Protein AF-0000000087670190 (afdb_homodimer)

Secondary structure (DSSP, 8-state):
-----------HHHHHHHTTPPPPPPP--SSSS-SEEEETTEEEE--B-SEETTEES--S-BTTTB-HHHHHHHHHHHHHHHHHHHHHHHS-GGGEEEEEEEEEEEEB-TT---HHHHHHHHHHHHHHHH-GGGPPEEEEEEESB-GGG-SEEEEEEEEE--/-----------HHHHHHHHTPPPPPPP--SSSS-SEEEETTEEEE--B-SEETTEES--S-BTTTB-HHHHHHHHHHHHHHHHHHHHHHHS-GGGEEEEEEEEEEEEB-TT---HHHHHHHHHHHHHHHH-GGGPPEEEEEEES--GGG-SEEEEEEEEE--

Organism: NCBI:txid484088

Radius of gyration: 20.23 Å; Cα contacts (8 Å, |Δi|>4): 753; chains: 2; bounding box: 59×63×44 Å

InterPro domains:
  IPR013813 Endoribonuclease L-PSP/chorismate mutase-like [PF14588] (17-149)
  IPR013813 Endoribonuclease L-PSP/chorismate mutase-like [PTHR43760] (9-161)
  IPR013813 Endoribonuclease L-PSP/chorismate mutase-like [cd02199] (18-159)
  IPR035959 RutC-like superfamily [G3DSA:3.30.1330.40] (9-160)
  IPR035959 RutC-like superfamily [SSF55298] (11-160)

Foldseek 3Di:
DPPPVPPPWFQLVVLCVVVVHDFAAADDDPDPDGQWDDDAQKIWGDKFWLDHPNHHPAFAADQPPHDLVRLLQRLLSSLSNVCNNVCVVPVGPVQFPAWAEKEKEFAHDDPDDPQVSSNCSNQVSCCSRGNPVRGYDYDTDHDNADPPRGGIIMTIMTGGHD/DPPPPPPPWFQLVVLCVVVVHDFAAADDDPDPDGQWDDDAQKIWGDKFWLDGPNHHPDFAADQPPHDLVRLLQRLLSSLSNVCNNVCVVPVGPVQFPAWAEKEKEFAHDDPDDPQVSSNCSNQVSCCSRGNPVRGYHYDYDHDNADPPRGGIIMTTMTGGHD

Nearest PDB structures (foldseek):
  2otm-assembly1_C  TM=9.566E-01  e=1.855E-15  Shewanella oneidensis MR-1
  9bki-assembly3_H-4  TM=8.906E-01  e=1.855E-15  Acinetobacter baylyi
  9bkb-assembly1_C  TM=8.969E-01  e=5.282E-15  Acinetobacter baylyi
  9bk9-assembly2_D-2  TM=9.738E-01  e=8.960E-14  Pseudomonas aeruginosa
  9bk9-assembly1_B  TM=9.743E-01  e=1.296E-13  Pseudomonas aeruginosa

Sequence (324 aa):
MVSGGQSPRANADEQLRRLGIELPPPPTPFGTYVEAVQSGRLLFLSGMVPVVGHEPQFIGRVGGELTVEAGYAAARTACLSGLAAIRSHLGSLNRVSRILKLGVFIATQGDFREHPKVADGASELLLAIFGPERLPTRIVLGMASIPLGMPIELELLLEIDTMVSGGQSPRANADEQLRRLGIELPPPPTPFGTYVEAVQSGRLLFLSGMVPVVGHEPQFIGRVGGELTVEAGYAAARTACLSGLAAIRSHLGSLNRVSRILKLGVFIATQGDFREHPKVADGASELLLAIFGPERLPTRIVLGMASIPLGMPIELELLLEIDT

pLDDT: mean 94.08, std 12.53, range [23.48, 98.94]

Solvent-accessible surface area (backbone atoms only — not comparable to full-atom values): 16725 Å² total; per-residue (Å²): 131,81,75,76,72,72,70,78,76,56,57,25,58,58,36,32,57,76,70,68,58,78,68,51,64,58,71,74,71,88,55,62,48,36,62,64,35,74,59,90,44,36,39,33,40,21,50,22,41,29,40,54,82,86,36,74,75,51,75,39,25,29,69,57,82,27,46,59,68,53,36,14,51,34,28,28,39,10,41,39,29,44,52,19,42,47,25,68,74,63,73,38,54,63,41,54,68,34,39,58,35,36,37,39,38,30,15,44,30,92,84,62,80,63,59,66,63,20,45,40,26,29,55,50,50,48,33,70,34,46,31,79,90,33,56,50,51,78,48,78,45,81,27,51,24,25,55,71,31,23,32,38,39,31,39,48,35,31,33,37,64,129,127,85,75,79,74,72,71,78,76,58,54,24,59,58,35,30,57,76,69,68,57,77,68,51,63,56,72,74,70,97,65,98,68,69,63,66,52,71,58,89,47,35,40,42,42,47,76,22,40,32,38,54,84,86,37,73,73,53,73,38,26,28,69,58,80,27,47,61,68,53,36,13,52,35,28,27,39,10,40,38,27,44,52,19,42,47,24,67,75,63,73,38,54,63,41,54,68,33,38,43,36,36,36,38,37,29,13,42,33,75,83,41,34,66,49,50,65,19,45,31,28,29,35,46,48,47,31,68,32,44,31,79,91,34,44,23,10,42,37,65,42,24,26,78,68,39,81,97,43,22,31,39,40,30,41,49,35,32,33,39,63,130

Structure (mmCIF, N/CA/C/O backbone):
data_AF-0000000087670190-model_v1
#
loop_
_entity.id
_entity.type
_entity.pdbx_description
1 polymer 'Endoribonuclease L-PSP/chorismate mutase-like domain-containing protein'
#
loop_
_atom_site.group_PDB
_atom_site.id
_atom_site.type_symbol
_atom_site.label_atom_id
_atom_site.label_alt_id
_atom_site.label_comp_id
_atom_site.label_asym_id
_atom_site.label_entity_id
_atom_site.label_seq_id
_atom_site.pdbx_PDB_ins_code
_atom_site.Cartn_x
_atom_site.Cartn_y
_atom_site.Cartn_z
_atom_site.occupancy
_atom_site.B_iso_or_equiv
_atom_site.auth_seq_id
_atom_site.auth_comp_id
_atom_site.auth_asym_id
_atom_site.auth_atom_id
_atom_site.pdbx_PDB_model_num
ATOM 1 N N . MET A 1 1 ? 24.641 35.719 -14.641 1 28.83 1 MET A N 1
ATOM 2 C CA . MET A 1 1 ? 24.812 34.438 -13.953 1 28.83 1 MET A CA 1
ATOM 3 C C . MET A 1 1 ? 24 34.406 -12.664 1 28.83 1 MET A C 1
ATOM 5 O O . MET A 1 1 ? 24.344 35.062 -11.688 1 28.83 1 MET A O 1
ATOM 9 N N . VAL A 1 2 ? 22.703 34.406 -12.773 1 39.06 2 VAL A N 1
ATOM 10 C CA . VAL A 1 2 ? 21.828 34.406 -11.594 1 39.06 2 VAL A CA 1
ATOM 11 C C . VAL A 1 2 ? 22.203 33.25 -10.688 1 39.06 2 VAL A C 1
ATOM 13 O O . VAL A 1 2 ? 22.25 32.094 -11.133 1 39.06 2 VAL A O 1
ATOM 16 N N . SER A 1 3 ? 23.094 33.406 -9.789 1 38.16 3 SER A N 1
ATOM 17 C CA . SER A 1 3 ? 23.406 32.406 -8.781 1 38.16 3 SER A CA 1
ATOM 18 C C . SER A 1 3 ? 22.125 31.797 -8.18 1 38.16 3 SER A C 1
ATOM 20 O O . SER A 1 3 ? 21.375 32.5 -7.508 1 38.16 3 SER A O 1
ATOM 22 N N . GLY A 1 4 ? 21.312 31.078 -8.852 1 39.66 4 GLY A N 1
ATOM 23 C CA . GLY A 1 4 ? 20.141 30.406 -8.305 1 39.66 4 GLY A CA 1
ATOM 24 C C . GLY A 1 4 ? 20.359 29.875 -6.902 1 39.66 4 GLY A C 1
ATOM 25 O O . GLY A 1 4 ? 20.797 28.734 -6.727 1 39.66 4 GLY A O 1
ATOM 26 N N . GLY A 1 5 ? 20.703 30.656 -5.992 1 41.06 5 GLY A N 1
ATOM 27 C CA . GLY A 1 5 ? 20.938 30.328 -4.598 1 41.06 5 GLY A CA 1
ATOM 28 C C . GLY A 1 5 ? 19.906 29.359 -4.027 1 41.06 5 GLY A C 1
ATOM 29 O O . GLY A 1 5 ? 18.719 29.672 -3.992 1 41.06 5 GLY A O 1
ATOM 30 N N . GLN A 1 6 ? 19.984 27.969 -4.27 1 47.97 6 GLN A N 1
ATOM 31 C CA . GLN A 1 6 ? 19.078 26.969 -3.73 1 47.97 6 GLN A CA 1
ATOM 32 C C . GLN A 1 6 ? 18.734 27.25 -2.271 1 47.97 6 GLN A C 1
ATOM 34 O O . GLN A 1 6 ? 19.641 27.438 -1.445 1 47.97 6 GLN A O 1
ATOM 39 N N . SER A 1 7 ? 17.75 28.016 -1.945 1 53.88 7 SER A N 1
ATOM 40 C CA . SER A 1 7 ? 17.328 28.156 -0.555 1 53.88 7 SER A CA 1
ATOM 41 C C . SER A 1 7 ? 17.594 26.875 0.232 1 53.88 7 SER A C 1
ATOM 43 O O . SER A 1 7 ? 17.438 25.781 -0.3 1 53.88 7 SER A O 1
ATOM 45 N N . PRO A 1 8 ? 18.438 27.016 1.278 1 66.88 8 PRO A N 1
ATOM 46 C CA . PRO A 1 8 ? 18.797 25.812 2.037 1 66.88 8 PRO A CA 1
ATOM 47 C C . PRO A 1 8 ? 17.578 24.938 2.359 1 66.88 8 PRO A C 1
ATOM 49 O O . PRO A 1 8 ? 16.484 25.453 2.564 1 66.88 8 PRO A O 1
ATOM 52 N N . ARG A 1 9 ? 17.703 23.75 1.907 1 78.88 9 ARG A N 1
ATOM 53 C CA . ARG A 1 9 ? 16.672 22.75 2.23 1 78.88 9 ARG A CA 1
ATOM 54 C C . ARG A 1 9 ? 16.328 22.797 3.713 1 78.88 9 ARG A C 1
ATOM 56 O O . ARG A 1 9 ? 17.203 22.828 4.57 1 78.88 9 ARG A O 1
ATOM 63 N N . ALA A 1 10 ? 14.992 22.938 4.012 1 82.19 10 ALA A N 1
ATOM 64 C CA . ALA A 1 10 ? 14.508 22.984 5.387 1 82.19 10 ALA A CA 1
ATOM 65 C C . ALA A 1 10 ? 15.039 21.812 6.191 1 82.19 10 ALA A C 1
ATOM 67 O O . ALA A 1 10 ? 15.125 20.688 5.68 1 82.19 10 ALA A O 1
ATOM 68 N N . ASN A 1 11 ? 15.562 22.094 7.395 1 94.38 11 ASN A N 1
ATOM 69 C CA . ASN A 1 11 ? 15.883 21.047 8.367 1 94.38 11 ASN A CA 1
ATOM 70 C C . ASN A 1 11 ? 14.625 20.5 9.023 1 94.38 11 ASN A C 1
ATOM 72 O O . ASN A 1 11 ? 14.07 21.109 9.945 1 94.38 11 ASN A O 1
ATOM 76 N N . ALA A 1 12 ? 14.125 19.359 8.539 1 97.19 12 ALA A N 1
ATOM 77 C CA . ALA A 1 12 ? 12.828 18.812 8.93 1 97.19 12 ALA A CA 1
ATOM 78 C C . ALA A 1 12 ? 12.805 18.469 10.414 1 97.19 12 ALA A C 1
ATOM 80 O O . ALA A 1 12 ? 11.805 18.719 11.102 1 97.19 12 ALA A O 1
ATOM 81 N N . ASP A 1 13 ? 13.836 17.922 10.93 1 97.38 13 ASP A N 1
ATOM 82 C CA . ASP A 1 13 ? 13.906 17.578 12.352 1 97.38 13 ASP A CA 1
ATOM 83 C C . ASP A 1 13 ? 13.805 18.844 13.219 1 97.38 13 ASP A C 1
ATOM 85 O O . ASP A 1 13 ? 13.109 18.844 14.234 1 97.38 13 ASP A O 1
ATOM 89 N N . GLU A 1 14 ? 14.516 19.828 12.828 1 96.75 14 GLU A N 1
ATOM 90 C CA . GLU A 1 14 ? 14.461 21.094 13.555 1 96.75 14 GLU A CA 1
ATOM 91 C C . GLU A 1 14 ? 13.07 21.719 13.477 1 96.75 14 GLU A C 1
ATOM 93 O O . GLU A 1 14 ? 12.594 22.312 14.453 1 96.75 14 GLU A O 1
ATOM 98 N N . GLN A 1 15 ? 12.484 21.609 12.281 1 96.75 15 GLN A N 1
ATOM 99 C CA . GLN A 1 15 ? 11.148 22.156 12.117 1 96.75 15 GLN A CA 1
ATOM 100 C C . GLN A 1 15 ? 10.156 21.469 13.047 1 96.75 15 GLN A C 1
ATOM 102 O O . GLN A 1 15 ? 9.281 22.125 13.625 1 96.75 15 GLN A O 1
ATOM 107 N N . LEU A 1 16 ? 10.273 20.156 13.203 1 97.44 16 LEU A N 1
ATOM 108 C CA . LEU A 1 16 ? 9.422 19.422 14.133 1 97.44 16 LEU A CA 1
ATOM 109 C C . LEU A 1 16 ? 9.547 20 15.547 1 97.44 16 LEU A C 1
ATOM 111 O O . LEU A 1 16 ? 8.539 20.234 16.219 1 97.44 16 LEU A O 1
ATOM 115 N N . ARG A 1 17 ? 10.742 20.281 15.938 1 96.81 17 ARG A N 1
ATOM 116 C CA . ARG A 1 17 ? 11 20.828 17.266 1 96.81 17 ARG A CA 1
ATOM 117 C C . ARG A 1 17 ? 10.422 22.234 17.406 1 96.81 17 ARG A C 1
ATOM 119 O O . ARG A 1 17 ? 9.766 22.547 18.406 1 96.81 17 ARG A O 1
ATOM 126 N N . ARG A 1 18 ? 10.641 23.016 16.453 1 97.25 18 ARG A N 1
ATOM 127 C CA . ARG A 1 18 ? 10.172 24.406 16.469 1 97.25 18 ARG A CA 1
ATOM 128 C C . ARG A 1 18 ? 8.648 24.469 16.562 1 97.25 18 ARG A C 1
ATOM 130 O O . ARG A 1 18 ? 8.102 25.328 17.25 1 97.25 18 ARG A O 1
ATOM 137 N N . LEU A 1 19 ? 8.031 23.516 15.891 1 97.75 19 LEU A N 1
ATOM 138 C CA . LEU A 1 19 ? 6.574 23.5 15.844 1 97.75 19 LEU A CA 1
ATOM 139 C C . LEU A 1 19 ? 6 22.812 17.078 1 97.75 19 LEU A C 1
ATOM 141 O O . LEU A 1 19 ? 4.781 22.781 17.266 1 97.75 19 LEU A O 1
ATOM 145 N N . GLY A 1 20 ? 6.879 22.172 17.891 1 97.94 20 GLY A N 1
ATOM 146 C CA . GLY A 1 20 ? 6.438 21.469 19.078 1 97.94 20 GLY A CA 1
ATOM 147 C C . GLY A 1 20 ? 5.734 20.172 18.781 1 97.94 20 GLY A C 1
ATOM 148 O O . GLY A 1 20 ? 4.844 19.75 19.516 1 97.94 20 GLY A O 1
ATOM 149 N N . ILE A 1 21 ? 6.066 19.547 17.656 1 97.88 21 ILE A N 1
ATOM 150 C CA . ILE A 1 21 ? 5.414 18.312 17.25 1 97.88 21 ILE A CA 1
ATOM 151 C C . ILE A 1 21 ? 6.223 17.109 17.734 1 97.88 21 ILE A C 1
ATOM 153 O O . ILE A 1 21 ? 7.414 17 17.438 1 97.88 21 ILE A O 1
ATOM 157 N N . GLU A 1 22 ? 5.586 16.297 18.516 1 96.75 22 GLU A N 1
ATOM 158 C CA . GLU A 1 22 ? 6.152 15.008 18.906 1 96.75 22 GLU A CA 1
ATOM 159 C C . GLU A 1 22 ? 5.602 13.875 18.062 1 96.75 22 GLU A C 1
ATOM 161 O O . GLU A 1 22 ? 4.383 13.711 17.938 1 96.75 22 GLU A O 1
ATOM 166 N N . LEU A 1 23 ? 6.52 13.117 17.484 1 97.88 23 LEU A N 1
ATOM 167 C CA . LEU A 1 23 ? 6.074 11.992 16.672 1 97.88 23 LEU A CA 1
ATOM 168 C C . LEU A 1 23 ? 5.629 10.828 17.562 1 97.88 23 LEU 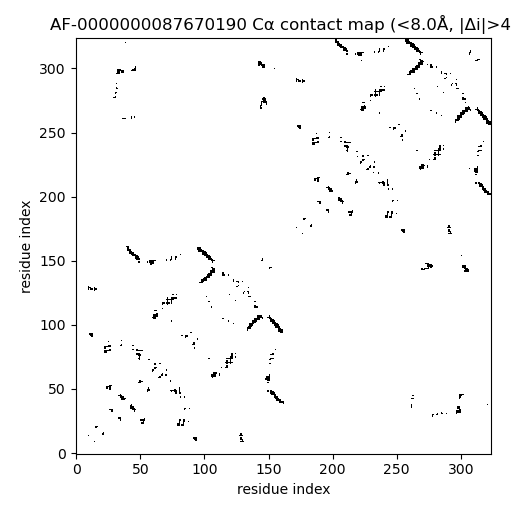A C 1
ATOM 170 O O . LEU A 1 23 ? 6.211 10.594 18.609 1 97.88 23 LEU A O 1
ATOM 174 N N . PRO A 1 24 ? 4.598 10.148 17.109 1 97.81 24 PRO A N 1
ATOM 175 C CA . PRO A 1 24 ? 4.254 8.914 17.828 1 97.81 24 PRO A CA 1
ATOM 176 C C . PRO A 1 24 ? 5.324 7.832 17.672 1 97.81 24 PRO A C 1
ATOM 178 O O . PRO A 1 24 ? 6.27 7.996 16.891 1 97.81 24 PRO A O 1
ATOM 181 N N . PRO A 1 25 ? 5.184 6.703 18.547 1 97 25 PRO A N 1
ATOM 182 C CA . PRO A 1 25 ? 6.047 5.559 18.234 1 97 25 PRO A CA 1
ATOM 183 C C . PRO A 1 25 ? 5.883 5.078 16.781 1 97 25 PRO A C 1
ATOM 185 O O . PRO A 1 25 ? 4.793 5.172 16.219 1 97 25 PRO A O 1
ATOM 188 N N . PRO A 1 26 ? 6.977 4.637 16.234 1 96.56 26 PRO A N 1
ATOM 189 C CA . PRO A 1 26 ? 6.82 4.102 14.875 1 96.56 26 PRO A CA 1
ATOM 190 C C . PRO A 1 26 ? 5.734 3.031 14.781 1 96.56 26 PRO A C 1
ATOM 192 O O . PRO A 1 26 ? 5.598 2.207 15.695 1 96.56 26 PRO A O 1
ATOM 195 N N . PRO A 1 27 ? 4.996 3.082 13.672 1 96.31 27 PRO A N 1
ATOM 196 C CA . PRO A 1 27 ? 3.941 2.078 13.523 1 96.31 27 PRO A CA 1
ATOM 197 C C . PRO A 1 27 ? 4.492 0.673 13.289 1 96.31 27 PRO A C 1
ATOM 199 O O . PRO A 1 27 ? 5.629 0.521 12.828 1 96.31 27 PRO A O 1
ATOM 202 N N . THR A 1 28 ? 3.709 -0.32 13.703 1 94.25 28 THR A N 1
ATOM 203 C CA . THR A 1 28 ? 3.996 -1.724 13.43 1 94.25 28 THR A CA 1
ATOM 204 C C . THR A 1 28 ? 2.889 -2.35 12.586 1 94.25 28 THR A C 1
ATOM 206 O O . THR A 1 28 ? 1.726 -1.954 12.688 1 94.25 28 THR A O 1
ATOM 209 N N . PRO A 1 29 ? 3.252 -3.344 11.812 1 95 29 PRO A N 1
ATOM 210 C CA . PRO A 1 29 ? 2.283 -3.893 10.867 1 95 29 PRO A CA 1
ATOM 211 C C . PRO A 1 29 ? 1.087 -4.547 11.555 1 95 29 PRO A C 1
ATOM 213 O O . PRO A 1 29 ? 1.223 -5.086 12.656 1 95 29 PRO A O 1
ATOM 216 N N . PHE A 1 30 ? -0.058 -4.496 10.836 1 94.12 30 PHE A N 1
ATOM 217 C CA . PHE A 1 30 ? -1.268 -5.184 11.273 1 94.12 30 PHE A CA 1
ATOM 218 C C . PHE A 1 30 ? -1.374 -6.555 10.609 1 94.12 30 PHE A C 1
ATOM 220 O O . PHE A 1 30 ? -2.357 -7.27 10.812 1 94.12 30 PHE A O 1
ATOM 227 N N . GLY A 1 31 ? -0.405 -6.949 9.828 1 94.94 31 GLY A N 1
ATOM 228 C CA . GLY A 1 31 ? -0.353 -8.203 9.094 1 94.94 31 GLY A CA 1
ATOM 229 C C . GLY A 1 31 ? 1.047 -8.57 8.641 1 94.94 31 GLY A C 1
ATOM 230 O O . GLY A 1 31 ? 2.029 -8.227 9.305 1 94.94 31 GLY A O 1
ATOM 231 N N . THR A 1 32 ? 1.105 -9.32 7.566 1 96.62 32 THR A N 1
ATOM 232 C CA . THR A 1 32 ? 2.381 -9.859 7.105 1 96.62 32 THR A CA 1
ATOM 233 C C . THR A 1 32 ? 3.002 -8.945 6.051 1 96.62 32 THR A C 1
ATOM 235 O O . THR A 1 32 ? 2.854 -9.188 4.852 1 96.62 32 THR A O 1
ATOM 238 N N . TYR A 1 33 ? 3.629 -7.926 6.473 1 97.75 33 TYR A N 1
ATOM 239 C CA . TYR A 1 33 ? 4.301 -6.949 5.625 1 97.75 33 TYR A CA 1
ATOM 240 C C . TYR A 1 33 ? 5.32 -6.145 6.422 1 97.75 33 TYR A C 1
ATOM 242 O O . TYR A 1 33 ? 5.535 -6.406 7.609 1 97.75 33 TYR A O 1
ATOM 250 N N . VAL A 1 34 ? 6.023 -5.219 5.773 1 97.69 34 VAL A N 1
ATOM 251 C CA . VAL A 1 34 ? 6.93 -4.293 6.445 1 97.69 34 VAL A CA 1
ATOM 252 C C . VAL A 1 34 ? 6.492 -2.854 6.172 1 97.69 34 VAL A C 1
ATOM 254 O O . VAL A 1 34 ? 5.828 -2.578 5.172 1 97.69 34 VAL A O 1
ATOM 257 N N . GLU A 1 35 ? 6.859 -1.934 7.023 1 97.69 35 GLU A N 1
ATOM 258 C CA . GLU A 1 35 ? 6.367 -0.561 6.965 1 97.69 35 GLU A CA 1
ATOM 259 C C . GLU A 1 35 ? 7.074 0.237 5.875 1 97.69 35 GLU A C 1
ATOM 261 O O . GLU A 1 35 ? 6.562 1.26 5.414 1 97.69 35 GLU A O 1
ATOM 266 N N . ALA A 1 36 ? 8.312 -0.202 5.602 1 98.44 36 ALA A N 1
ATOM 267 C CA . ALA A 1 36 ? 9.117 0.545 4.637 1 98.44 36 ALA A CA 1
ATOM 268 C C . ALA A 1 36 ? 10.008 -0.388 3.828 1 98.44 36 ALA A C 1
ATOM 270 O O . ALA A 1 36 ? 10.578 -1.339 4.371 1 98.44 36 ALA A O 1
ATOM 271 N N . VAL A 1 37 ? 10.078 -0.111 2.537 1 98.19 37 VAL A N 1
ATOM 272 C CA . VAL A 1 37 ? 11.016 -0.787 1.646 1 98.19 37 VAL A CA 1
ATOM 273 C C . VAL A 1 37 ? 11.742 0.243 0.783 1 98.19 37 VAL A C 1
ATOM 275 O O . VAL A 1 37 ? 11.109 1.138 0.212 1 98.19 37 VAL A O 1
ATOM 278 N N . GLN A 1 38 ? 13.016 0.11 0.696 1 97 38 GLN A N 1
ATOM 279 C CA . GLN A 1 38 ? 13.828 1.044 -0.073 1 97 38 GLN A CA 1
ATOM 280 C C . GLN A 1 38 ? 14.344 0.398 -1.356 1 97 38 GLN A C 1
ATOM 282 O O . GLN A 1 38 ? 14.766 -0.76 -1.349 1 97 38 GLN A O 1
ATOM 287 N N . SER A 1 39 ? 14.203 1.066 -2.49 1 96.25 39 SER A N 1
ATOM 288 C CA . SER A 1 39 ? 14.812 0.729 -3.77 1 96.25 39 SER A CA 1
ATOM 289 C C . SER A 1 39 ? 15.617 1.9 -4.32 1 96.25 39 SER A C 1
ATOM 291 O O . SER A 1 39 ? 15.055 2.842 -4.883 1 96.25 39 SER A O 1
ATOM 293 N N . GLY A 1 40 ? 16.969 1.817 -4.293 1 95 40 GLY A N 1
ATOM 294 C CA . GLY A 1 40 ? 17.75 2.996 -4.609 1 95 40 GLY A CA 1
ATOM 295 C C . GLY A 1 40 ? 17.375 4.207 -3.777 1 95 40 GLY A C 1
ATOM 296 O O . GLY A 1 40 ? 17.406 4.156 -2.545 1 95 40 GLY A O 1
ATOM 297 N N . ARG A 1 41 ? 16.953 5.277 -4.461 1 97.25 41 ARG A N 1
ATOM 298 C CA . ARG A 1 41 ? 16.609 6.508 -3.754 1 97.25 41 ARG A CA 1
ATOM 299 C C . ARG A 1 41 ? 15.117 6.582 -3.479 1 97.25 41 ARG A C 1
ATOM 301 O O . ARG A 1 41 ? 14.625 7.598 -2.984 1 97.25 41 ARG A O 1
ATOM 308 N N . LEU A 1 42 ? 14.445 5.516 -3.826 1 97.94 42 LEU A N 1
ATOM 309 C CA . LEU A 1 42 ? 13.008 5.504 -3.576 1 97.94 42 LEU A CA 1
ATOM 310 C C . LEU A 1 42 ? 12.695 4.781 -2.271 1 97.94 42 LEU A C 1
ATOM 312 O O . LEU A 1 42 ? 13.258 3.721 -1.991 1 97.94 42 LEU A O 1
ATOM 316 N N . LEU A 1 43 ? 11.891 5.379 -1.477 1 98.5 43 LEU A N 1
ATOM 317 C CA . LEU A 1 43 ? 11.375 4.77 -0.255 1 98.5 43 LEU A CA 1
ATOM 318 C C . LEU A 1 43 ? 9.859 4.605 -0.327 1 98.5 43 LEU A C 1
ATOM 320 O O . LEU A 1 43 ? 9.125 5.594 -0.439 1 98.5 43 LEU A O 1
ATOM 324 N N . PHE A 1 44 ? 9.422 3.307 -0.301 1 98.56 44 PHE A N 1
ATOM 325 C CA . PHE A 1 44 ? 8.008 2.953 -0.271 1 98.56 44 PHE A CA 1
ATOM 326 C C . PHE A 1 44 ? 7.539 2.732 1.161 1 98.56 44 PHE A C 1
ATOM 328 O O . PHE A 1 44 ? 8.195 2.035 1.937 1 98.56 44 PHE A O 1
ATOM 335 N N . LEU A 1 45 ? 6.398 3.316 1.511 1 98.75 45 LEU A N 1
ATOM 336 C CA . LEU A 1 45 ? 5.797 3.057 2.812 1 98.75 45 LEU A CA 1
ATOM 337 C C . LEU A 1 45 ? 4.5 2.268 2.662 1 98.75 45 LEU A C 1
ATOM 339 O O . LEU A 1 45 ? 3.771 2.441 1.682 1 98.75 45 LEU A O 1
ATOM 343 N N . SER A 1 46 ? 4.289 1.43 3.652 1 98.75 46 SER A N 1
ATOM 344 C CA . SER A 1 46 ? 2.949 0.86 3.758 1 98.75 46 SER A CA 1
ATOM 345 C C . SER A 1 46 ? 1.91 1.938 4.047 1 98.75 46 SER A C 1
ATOM 347 O O . SER A 1 46 ? 2.262 3.068 4.391 1 98.75 46 SER A O 1
ATOM 349 N N . GLY A 1 47 ? 0.616 1.543 3.844 1 98.69 47 GLY A N 1
ATOM 350 C CA . GLY A 1 47 ? -0.455 2.471 4.168 1 98.69 47 GLY A CA 1
ATOM 351 C C . GLY A 1 47 ? -0.403 2.967 5.602 1 98.69 47 GLY A C 1
ATOM 352 O O . GLY A 1 47 ? -0.164 2.188 6.523 1 98.69 47 GLY A O 1
ATOM 353 N N . MET A 1 48 ? -0.588 4.273 5.766 1 98.75 48 MET A N 1
ATOM 354 C CA . MET A 1 48 ? -0.569 4.883 7.09 1 98.75 48 MET A CA 1
ATOM 355 C C . MET A 1 48 ? -1.981 5.23 7.551 1 98.75 48 MET A C 1
ATOM 357 O O . MET A 1 48 ? -2.719 5.918 6.844 1 98.75 48 MET A O 1
ATOM 361 N N . VAL A 1 49 ? -2.295 4.746 8.703 1 98.56 49 VAL A N 1
ATOM 362 C CA . VAL A 1 49 ? -3.617 4.984 9.266 1 98.56 49 VAL A CA 1
ATOM 363 C C . VAL A 1 49 ? -3.488 5.793 10.562 1 98.56 49 VAL A C 1
ATOM 365 O O . VAL A 1 49 ? -2.391 5.938 11.102 1 98.56 49 VAL A O 1
ATOM 368 N N . PRO A 1 50 ? -4.617 6.414 11.047 1 98.56 50 PRO A N 1
ATOM 369 C CA . PRO A 1 50 ? -4.539 7.27 12.234 1 98.56 50 PRO A CA 1
ATOM 370 C C . PRO A 1 50 ? -4.5 6.473 13.531 1 98.56 50 PRO A C 1
ATOM 372 O O . PRO A 1 50 ? -5.449 6.52 14.32 1 98.56 50 PRO A O 1
ATOM 375 N N . VAL A 1 51 ? -3.34 5.918 13.719 1 96.44 51 VAL A N 1
ATOM 376 C CA . VAL A 1 51 ? -3.113 5.125 14.922 1 96.44 51 VAL A CA 1
ATOM 377 C C . VAL A 1 51 ? -1.954 5.715 15.719 1 96.44 51 VAL A C 1
ATOM 379 O O . VAL A 1 51 ? -1.074 6.371 15.156 1 96.44 51 VAL A O 1
ATOM 382 N N . VAL A 1 52 ? -2.01 5.504 17.016 1 94.12 52 VAL A N 1
ATOM 383 C CA . VAL A 1 52 ? -0.907 5.746 17.953 1 94.12 52 VAL A CA 1
ATOM 384 C C . VAL A 1 52 ? -0.636 4.492 18.766 1 94.12 52 VAL A C 1
ATOM 386 O O . VAL A 1 52 ? -1.501 4.039 19.531 1 94.12 52 VAL A O 1
ATOM 389 N N . GLY A 1 53 ? 0.516 3.906 18.703 1 89.38 53 GLY A N 1
ATOM 390 C CA . GLY A 1 53 ? 0.782 2.656 19.406 1 89.38 53 GLY A CA 1
ATOM 391 C C . GLY A 1 53 ? -0.169 1.541 19.016 1 89.38 53 GLY A C 1
ATOM 392 O O . GLY A 1 53 ? -0.685 0.826 19.875 1 89.38 53 GLY A O 1
ATOM 393 N N . HIS A 1 54 ? -0.656 1.44 17.844 1 87.5 54 HIS A N 1
ATOM 394 C CA . HIS A 1 54 ? -1.54 0.424 17.297 1 87.5 54 HIS A CA 1
ATOM 395 C C . HIS A 1 54 ? -2.986 0.657 17.719 1 87.5 54 HIS A C 1
ATOM 397 O O . HIS A 1 54 ? -3.838 -0.217 17.547 1 87.5 54 HIS A O 1
ATOM 403 N N . GLU A 1 55 ? -3.15 1.798 18.328 1 94.25 55 GLU A N 1
ATOM 404 C CA . GLU A 1 55 ? -4.504 2.154 18.75 1 94.25 55 GLU A CA 1
ATOM 405 C C . GLU A 1 55 ? -5.148 3.125 17.766 1 94.25 55 GLU A C 1
ATOM 407 O O . GLU A 1 55 ? -4.676 4.25 17.594 1 94.25 55 GLU A O 1
ATOM 412 N N . PRO A 1 56 ? -6.23 2.701 17.203 1 96.38 56 PRO A N 1
ATOM 413 C CA . PRO A 1 56 ? -6.949 3.646 16.359 1 96.38 56 PRO A CA 1
ATOM 414 C C . PRO A 1 56 ? -7.41 4.895 17.109 1 96.38 56 PRO A C 1
ATOM 416 O O . PRO A 1 56 ? -7.973 4.789 18.188 1 96.38 56 PRO A O 1
ATOM 419 N N . GLN A 1 57 ? -7.219 6.074 16.547 1 98.06 57 GLN A N 1
ATOM 420 C CA . GLN A 1 57 ? -7.598 7.324 17.188 1 98.06 57 GLN A CA 1
ATOM 421 C C . GLN A 1 57 ? -8.93 7.836 16.641 1 98.06 57 GLN A C 1
ATOM 423 O O . GLN A 1 57 ? -9.555 8.719 17.25 1 98.06 57 GLN A O 1
ATOM 428 N N . PHE A 1 58 ? -9.312 7.367 15.516 1 98.19 58 PHE A N 1
ATOM 429 C CA . PHE A 1 58 ? -10.555 7.727 14.836 1 98.19 58 PHE A CA 1
ATOM 430 C C . PHE A 1 58 ? -11.203 6.496 14.211 1 98.19 58 PHE A C 1
ATOM 432 O O . PHE A 1 58 ? -10.516 5.664 13.609 1 98.19 58 PHE A O 1
ATOM 439 N N . ILE A 1 59 ? -12.461 6.375 14.398 1 97.69 59 ILE A N 1
ATOM 440 C CA . ILE A 1 59 ? -13.227 5.297 13.789 1 97.69 59 ILE A CA 1
ATOM 441 C C . ILE A 1 59 ? -14.492 5.867 13.141 1 97.69 59 ILE A C 1
ATOM 443 O O . ILE A 1 59 ? -15.164 6.719 13.727 1 97.69 59 ILE A O 1
ATOM 447 N N . GLY A 1 60 ? -14.766 5.398 11.906 1 96.88 60 GLY A N 1
ATOM 448 C CA . GLY A 1 60 ? -15.992 5.812 11.242 1 96.88 60 GLY A CA 1
ATOM 449 C C . GLY A 1 60 ? -15.742 6.449 9.883 1 96.88 60 GLY A C 1
ATOM 450 O O . GLY A 1 60 ? -14.602 6.5 9.414 1 96.88 60 GLY A O 1
ATOM 451 N N . ARG A 1 61 ? -16.781 6.93 9.242 1 97.44 61 ARG A N 1
ATOM 452 C CA . ARG A 1 61 ? -16.734 7.516 7.906 1 97.44 61 ARG A CA 1
ATOM 453 C C . ARG A 1 61 ? -16.906 9.031 7.961 1 97.44 61 ARG A C 1
ATOM 455 O O . ARG A 1 61 ? -17.719 9.539 8.734 1 97.44 61 ARG A O 1
ATOM 462 N N . VAL A 1 62 ? -16.141 9.711 7.191 1 98 62 VAL A N 1
ATOM 463 C CA . VAL A 1 62 ? -16.297 11.156 7.082 1 98 62 VAL A CA 1
ATOM 464 C C . VAL A 1 62 ? -17.594 11.484 6.355 1 98 62 VAL A C 1
ATOM 466 O O . VAL A 1 62 ? -17.922 10.875 5.336 1 98 62 VAL A O 1
ATOM 469 N N . GLY A 1 63 ? -18.359 12.469 6.781 1 96.31 63 GLY A N 1
ATOM 470 C CA . GLY A 1 63 ? -19.672 12.781 6.242 1 96.31 63 GLY A CA 1
ATOM 471 C C . GLY A 1 63 ? -20.781 11.961 6.871 1 96.31 63 GLY A C 1
ATOM 472 O O . GLY A 1 63 ? -21.969 12.195 6.598 1 96.31 63 GLY A O 1
ATOM 473 N N . GLY A 1 64 ? -20.406 10.969 7.547 1 95.12 64 GLY A N 1
ATOM 474 C CA . GLY A 1 64 ? -21.297 10.188 8.391 1 95.12 64 GLY A CA 1
ATOM 475 C C . GLY A 1 64 ? -21.047 10.398 9.875 1 95.12 64 GLY A C 1
ATOM 476 O O . GLY A 1 64 ? -21.344 11.461 10.422 1 95.12 64 GLY A O 1
ATOM 477 N N . GLU A 1 65 ? -20.328 9.453 10.477 1 95.69 65 GLU A N 1
ATOM 478 C CA . GLU A 1 65 ? -20.016 9.516 11.906 1 95.69 65 GLU A CA 1
ATOM 479 C C . GLU A 1 65 ? -19.031 10.641 12.211 1 95.69 65 GLU A C 1
ATOM 481 O O . GLU A 1 65 ? -19.016 11.18 13.32 1 95.69 65 GLU A O 1
ATOM 486 N N . LEU A 1 66 ? -18.266 10.945 11.25 1 97.88 66 LEU A N 1
ATOM 487 C CA . LEU A 1 66 ? -17.203 11.914 11.484 1 97.88 66 LEU A CA 1
ATOM 488 C C . LEU A 1 66 ? -17.422 13.18 10.664 1 97.88 66 LEU A C 1
ATOM 490 O O . LEU A 1 66 ? -17.859 13.109 9.516 1 97.88 66 LEU A O 1
ATOM 494 N N . THR A 1 67 ? -17.031 14.305 11.188 1 98.19 67 THR A N 1
ATOM 495 C CA . THR A 1 67 ? -17.062 15.586 10.484 1 98.19 67 THR A CA 1
ATOM 496 C C . THR A 1 67 ? -15.828 15.75 9.602 1 98.19 67 THR A C 1
ATOM 498 O O . THR A 1 67 ? -14.898 14.945 9.664 1 98.19 67 THR A O 1
ATOM 501 N N . VAL A 1 68 ? -15.883 16.797 8.82 1 98.31 68 VAL A N 1
ATOM 502 C CA . VAL A 1 68 ? -14.734 17.141 7.988 1 98.31 68 VAL A CA 1
ATOM 503 C C . VAL A 1 68 ? -13.539 17.469 8.875 1 98.31 68 VAL A C 1
ATOM 505 O O . VAL A 1 68 ? -12.406 17.062 8.578 1 98.31 68 VAL A O 1
ATOM 508 N N . GLU A 1 69 ? -13.773 18.172 10 1 98.62 69 GLU A N 1
ATOM 509 C CA . GLU A 1 69 ? -12.703 18.531 10.93 1 98.62 69 GLU A CA 1
ATOM 510 C C . GLU A 1 69 ? -12.062 17.297 11.547 1 98.62 69 GLU A C 1
ATOM 512 O O . GLU A 1 69 ? -10.844 17.234 11.703 1 98.62 69 GLU A O 1
ATOM 517 N N . ALA A 1 70 ? -12.883 16.391 11.852 1 98.81 70 ALA A N 1
ATOM 518 C CA . ALA A 1 70 ? -12.359 15.133 12.383 1 98.81 70 ALA A CA 1
ATOM 519 C C . ALA A 1 70 ? -11.562 14.383 11.32 1 98.81 70 ALA A C 1
ATOM 521 O O . ALA A 1 70 ? -10.523 13.781 11.625 1 98.81 70 ALA A O 1
ATOM 522 N N . GLY A 1 71 ? -12.078 14.406 10.07 1 98.81 71 GLY A N 1
ATOM 523 C CA . GLY A 1 71 ? -11.328 13.828 8.969 1 98.81 71 GLY A CA 1
ATOM 524 C C . GLY A 1 71 ? -9.969 14.477 8.766 1 98.81 71 GLY A C 1
ATOM 525 O O . GLY A 1 71 ? -8.977 13.789 8.523 1 98.81 71 GLY A O 1
ATOM 526 N N . TYR A 1 72 ? -9.93 15.773 8.891 1 98.81 72 TYR A N 1
ATOM 527 C CA . TYR A 1 72 ? -8.688 16.531 8.812 1 98.81 72 TYR A CA 1
ATOM 528 C C . TYR A 1 72 ? -7.703 16.078 9.883 1 98.81 72 TYR A C 1
ATOM 530 O O . TYR A 1 72 ? -6.535 15.812 9.586 1 98.81 72 TYR A O 1
ATOM 538 N N . ALA A 1 73 ? -8.195 15.969 11.07 1 98.88 73 ALA A N 1
ATOM 539 C CA . ALA A 1 73 ? -7.352 15.547 12.188 1 98.88 73 ALA A CA 1
ATOM 540 C C . ALA A 1 73 ? -6.855 14.117 11.992 1 98.88 73 ALA A C 1
ATOM 542 O O . ALA A 1 73 ? -5.715 13.797 12.328 1 98.88 73 ALA A O 1
ATOM 543 N N . ALA A 1 74 ? -7.695 13.273 11.469 1 98.88 74 ALA A N 1
ATOM 544 C CA . ALA A 1 74 ? -7.32 11.883 11.195 1 98.88 74 ALA A CA 1
ATOM 545 C C . ALA A 1 74 ? -6.215 11.82 10.141 1 98.88 74 ALA A C 1
ATOM 547 O O . ALA A 1 74 ? -5.25 11.062 10.289 1 98.88 74 ALA A O 1
ATOM 548 N N . ALA A 1 75 ? -6.383 12.617 9.094 1 98.94 75 ALA A N 1
ATOM 549 C CA . ALA A 1 75 ? -5.363 12.656 8.055 1 98.94 75 ALA A CA 1
ATOM 550 C C . ALA A 1 75 ? -4.027 13.141 8.602 1 98.94 75 ALA A C 1
ATOM 552 O O . ALA A 1 75 ? -2.973 12.602 8.266 1 98.94 75 ALA A O 1
ATOM 553 N N . ARG A 1 76 ? -4.078 14.125 9.484 1 98.81 76 ARG A N 1
ATOM 554 C CA . ARG A 1 76 ? -2.869 14.625 10.133 1 98.81 76 ARG A CA 1
ATOM 555 C C . ARG A 1 76 ? -2.219 13.547 10.992 1 98.81 76 ARG A C 1
ATOM 557 O O . ARG A 1 76 ? -1 13.367 10.945 1 98.81 76 ARG A O 1
ATOM 564 N N . THR A 1 77 ? -3.033 12.859 11.727 1 98.75 77 THR A N 1
ATOM 565 C CA . THR A 1 77 ? -2.543 11.805 12.602 1 98.75 77 THR A CA 1
ATOM 566 C C . THR A 1 77 ? -1.891 10.688 11.789 1 98.75 77 THR A C 1
ATOM 568 O O . THR A 1 77 ? -0.817 10.203 12.148 1 98.75 77 THR A O 1
ATOM 571 N N . ALA A 1 78 ? -2.535 10.273 10.719 1 98.81 78 ALA A N 1
ATOM 572 C CA . ALA A 1 78 ? -1.95 9.273 9.836 1 98.81 78 ALA A CA 1
ATOM 573 C C . ALA A 1 78 ? -0.612 9.742 9.273 1 98.81 78 ALA A C 1
ATOM 575 O O . ALA A 1 78 ? 0.328 8.961 9.148 1 98.81 78 ALA A O 1
ATOM 576 N N . CYS A 1 79 ? -0.545 11.008 8.969 1 98.81 79 CYS A N 1
ATOM 577 C CA . CYS A 1 79 ? 0.685 11.57 8.422 1 98.81 79 CYS A CA 1
ATOM 578 C C . CYS A 1 79 ? 1.798 11.562 9.461 1 98.81 79 CYS A C 1
ATOM 580 O O . CYS A 1 79 ? 2.957 11.297 9.133 1 98.81 79 CYS A O 1
ATOM 582 N N . LEU A 1 80 ? 1.465 11.844 10.688 1 98.69 80 LEU A N 1
ATOM 583 C CA . LEU A 1 80 ? 2.443 11.75 11.766 1 98.69 80 LEU A CA 1
ATOM 584 C C . LEU A 1 80 ? 2.982 10.328 11.891 1 98.69 80 LEU A C 1
ATOM 586 O O . LEU A 1 80 ? 4.176 10.133 12.125 1 98.69 80 LEU A O 1
ATOM 590 N N . SER A 1 81 ? 2.094 9.344 11.734 1 98.19 81 SER A N 1
ATOM 591 C CA . SER A 1 81 ? 2.535 7.953 11.727 1 98.19 81 SER A CA 1
ATOM 592 C C . SER A 1 81 ? 3.531 7.695 10.602 1 98.19 81 SER A C 1
ATOM 594 O O . SER A 1 81 ? 4.535 7.008 10.797 1 98.19 81 SER A O 1
ATOM 596 N N . GLY A 1 82 ? 3.262 8.234 9.445 1 98.62 82 GLY A N 1
ATOM 597 C CA . GLY A 1 82 ? 4.18 8.117 8.328 1 98.62 82 GLY A CA 1
ATOM 598 C C . GLY A 1 82 ? 5.543 8.719 8.602 1 98.62 82 GLY A C 1
ATOM 599 O O . GLY A 1 82 ? 6.57 8.117 8.297 1 98.62 82 GLY A O 1
ATOM 600 N N . LEU A 1 83 ? 5.516 9.938 9.18 1 98.62 83 LEU A N 1
ATOM 601 C CA . LEU A 1 83 ? 6.77 10.602 9.516 1 98.62 83 LEU A CA 1
ATOM 602 C C . LEU A 1 83 ? 7.562 9.773 10.523 1 98.62 83 LEU A C 1
ATOM 604 O O . LEU A 1 83 ? 8.789 9.703 10.438 1 98.62 83 LEU A O 1
ATOM 608 N N . ALA A 1 84 ? 6.863 9.141 11.43 1 98.56 84 ALA A N 1
ATOM 609 C CA . ALA A 1 84 ? 7.52 8.273 12.406 1 98.56 84 ALA A CA 1
ATOM 610 C C . ALA A 1 84 ? 8.156 7.066 11.719 1 98.56 84 ALA A C 1
ATOM 612 O O . ALA A 1 84 ? 9.266 6.66 12.07 1 98.56 84 ALA A O 1
ATOM 613 N N . ALA A 1 85 ? 7.449 6.492 10.805 1 98.44 85 ALA A N 1
ATOM 614 C CA . ALA A 1 85 ? 7.988 5.363 10.055 1 98.44 85 ALA A CA 1
ATOM 615 C C . ALA A 1 85 ? 9.242 5.77 9.273 1 98.44 85 ALA A C 1
ATOM 617 O O . ALA A 1 85 ? 10.227 5.027 9.242 1 98.44 85 ALA A O 1
ATOM 618 N N . ILE A 1 86 ? 9.18 6.941 8.656 1 98.5 86 ILE A N 1
ATOM 619 C CA . ILE A 1 86 ? 10.305 7.461 7.883 1 98.5 86 ILE A CA 1
ATOM 620 C C . ILE A 1 86 ? 11.516 7.641 8.797 1 98.5 86 ILE A C 1
ATOM 622 O O . ILE A 1 86 ? 12.609 7.164 8.477 1 98.5 86 ILE A O 1
ATOM 626 N N . ARG A 1 87 ? 11.312 8.305 9.867 1 98.06 87 ARG A N 1
ATOM 627 C CA . ARG A 1 87 ? 12.414 8.555 10.789 1 98.06 87 ARG A CA 1
ATOM 628 C C . ARG A 1 87 ? 12.984 7.242 11.32 1 98.06 87 ARG A C 1
ATOM 630 O O . ARG A 1 87 ? 14.203 7.113 11.477 1 98.06 87 ARG A O 1
ATOM 637 N N . SER A 1 88 ? 12.117 6.344 11.617 1 97.94 88 SER A N 1
ATOM 638 C CA . SER A 1 88 ? 12.57 5.047 12.102 1 97.94 88 SER A CA 1
ATOM 639 C C . SER A 1 88 ? 13.461 4.348 11.078 1 97.94 88 SER A C 1
ATOM 641 O O . SER A 1 88 ? 14.461 3.73 11.438 1 97.94 88 SER A O 1
ATOM 643 N N . HIS A 1 89 ? 13.102 4.426 9.836 1 97.81 89 HIS A N 1
ATOM 644 C CA . HIS A 1 89 ? 13.836 3.746 8.773 1 97.81 89 HIS A CA 1
ATOM 645 C C . HIS A 1 89 ? 15.141 4.473 8.453 1 97.81 89 HIS A C 1
ATOM 647 O O . HIS A 1 89 ? 16.172 3.84 8.25 1 97.81 89 HIS A O 1
ATOM 653 N N . LEU A 1 90 ? 15.133 5.82 8.484 1 97.81 90 LEU A N 1
ATOM 654 C CA . LEU A 1 90 ? 16.234 6.609 7.941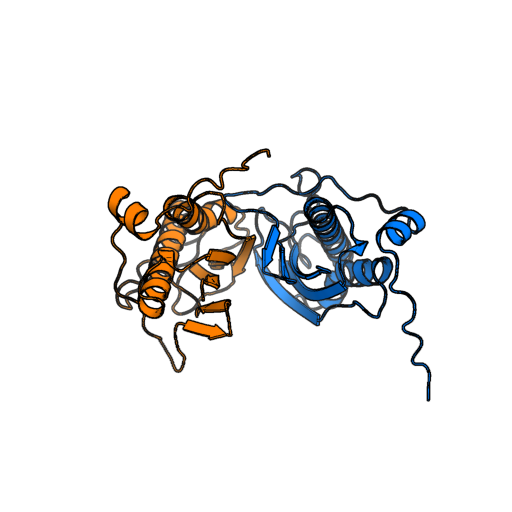 1 97.81 90 LEU A CA 1
ATOM 655 C C . LEU A 1 90 ? 17.109 7.148 9.062 1 97.81 90 LEU A C 1
ATOM 657 O O . LEU A 1 90 ? 18.234 7.59 8.812 1 97.81 90 LEU A O 1
ATOM 661 N N . GLY A 1 91 ? 16.609 7.188 10.195 1 97.69 91 GLY A N 1
ATOM 662 C CA . GLY A 1 91 ? 17.312 7.777 11.32 1 97.69 91 GLY A CA 1
ATOM 663 C C . GLY A 1 91 ? 17.062 9.266 11.469 1 97.69 91 GLY A C 1
ATOM 664 O O . GLY A 1 91 ? 17.203 9.82 12.562 1 97.69 91 GLY A O 1
ATOM 665 N N . SER A 1 92 ? 16.719 9.883 10.305 1 98.06 92 SER A N 1
ATOM 666 C CA . SER A 1 92 ? 16.453 11.312 10.289 1 98.06 92 SER A CA 1
ATOM 667 C C . SER A 1 92 ? 15.523 11.688 9.141 1 98.06 92 SER A C 1
ATOM 669 O O . SER A 1 92 ? 15.656 11.164 8.031 1 98.06 92 SER A O 1
ATOM 671 N N . LEU A 1 93 ? 14.641 12.695 9.375 1 98.12 93 LEU A N 1
ATOM 672 C CA . LEU A 1 93 ? 13.766 13.188 8.312 1 98.12 93 LEU A CA 1
ATOM 673 C C . LEU A 1 93 ? 14.547 14.047 7.324 1 98.12 93 LEU A C 1
ATOM 675 O O . LEU A 1 93 ? 14.07 14.312 6.219 1 98.12 93 LEU A O 1
ATOM 679 N N . ASN A 1 94 ? 15.742 14.453 7.672 1 97.44 94 ASN A N 1
ATOM 680 C CA . ASN A 1 94 ? 16.562 15.281 6.793 1 97.44 94 ASN A CA 1
ATOM 681 C C . ASN A 1 94 ? 17.062 14.492 5.59 1 97.44 94 ASN A C 1
ATOM 683 O O . ASN A 1 94 ? 17.562 15.078 4.621 1 97.44 94 ASN A O 1
ATOM 687 N N . ARG A 1 95 ? 16.891 13.234 5.688 1 97.5 95 ARG A N 1
ATOM 688 C CA . ARG A 1 95 ? 17.328 12.398 4.582 1 97.5 95 ARG A CA 1
ATOM 689 C C . ARG A 1 95 ? 16.281 12.336 3.479 1 97.5 95 ARG A C 1
ATOM 691 O O . ARG A 1 95 ? 16.531 11.781 2.404 1 97.5 95 ARG A O 1
ATOM 698 N N . VAL A 1 96 ? 15.148 12.898 3.73 1 97.75 96 VAL A N 1
ATOM 699 C CA . VAL A 1 96 ? 14.109 12.977 2.701 1 97.75 96 VAL A CA 1
ATOM 700 C C . VAL A 1 96 ? 14.438 14.109 1.727 1 97.75 96 VAL A C 1
ATOM 702 O O . VAL A 1 96 ? 14.43 15.281 2.104 1 97.75 96 VAL A O 1
ATOM 705 N N . SER A 1 97 ? 14.719 13.812 0.471 1 97 97 SER A N 1
ATOM 706 C CA . SER A 1 97 ? 15.023 14.82 -0.54 1 97 97 SER A CA 1
ATOM 707 C C . SER A 1 97 ? 13.758 15.391 -1.157 1 97 97 SER A C 1
ATOM 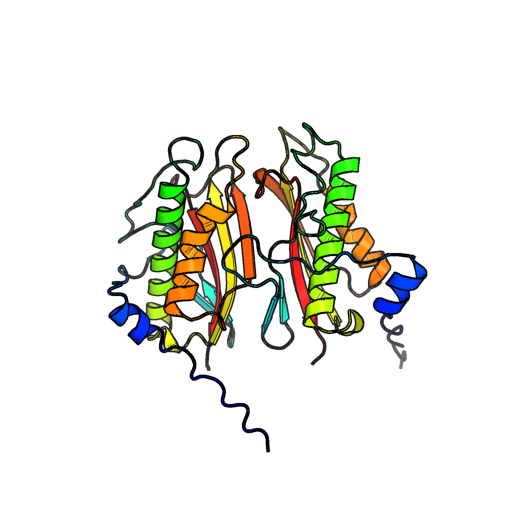709 O O . SER A 1 97 ? 13.688 16.594 -1.453 1 97 97 SER A O 1
ATOM 711 N N . ARG A 1 98 ? 12.734 14.469 -1.387 1 96.31 98 ARG A N 1
ATOM 712 C CA . ARG A 1 98 ? 11.461 14.844 -1.987 1 96.31 98 ARG A CA 1
ATOM 713 C C . ARG A 1 98 ? 10.352 13.891 -1.56 1 96.31 98 ARG A C 1
ATOM 715 O O . ARG A 1 98 ? 10.586 12.703 -1.358 1 96.31 98 ARG A O 1
ATOM 722 N N . ILE A 1 99 ? 9.227 14.438 -1.336 1 97.56 99 ILE A N 1
ATOM 723 C CA . ILE A 1 99 ? 8.031 13.609 -1.273 1 97.56 99 ILE A CA 1
ATOM 724 C C . ILE A 1 99 ? 7.402 13.5 -2.662 1 97.56 99 ILE A C 1
ATOM 726 O O . ILE A 1 99 ? 6.91 14.492 -3.205 1 97.56 99 ILE A O 1
ATOM 730 N N . LEU A 1 100 ? 7.418 12.336 -3.223 1 98.12 100 LEU A N 1
ATOM 731 C CA . LEU A 1 100 ? 7.016 12.172 -4.613 1 98.12 100 LEU A CA 1
ATOM 732 C C . LEU A 1 100 ? 5.496 12.086 -4.734 1 98.12 100 LEU A C 1
ATOM 734 O O . LEU A 1 100 ? 4.91 12.641 -5.664 1 98.12 100 LEU A O 1
ATOM 738 N N . LYS A 1 101 ? 4.883 11.406 -3.811 1 98.44 101 LYS A N 1
ATOM 739 C CA . LYS A 1 101 ? 3.449 11.141 -3.918 1 98.44 101 LYS A CA 1
ATOM 740 C C . LYS A 1 101 ? 2.791 11.117 -2.543 1 98.44 101 LYS A C 1
ATOM 742 O O . LYS A 1 101 ? 3.336 10.547 -1.597 1 98.44 101 LYS A O 1
ATOM 747 N N . LEU A 1 102 ? 1.665 11.789 -2.455 1 98.69 102 LEU A N 1
ATOM 748 C CA . LEU A 1 102 ? 0.721 11.664 -1.352 1 98.69 102 LEU A CA 1
ATOM 749 C C . LEU A 1 102 ? -0.637 11.18 -1.85 1 98.69 102 LEU A C 1
ATOM 751 O O . LEU A 1 102 ? -1.334 11.906 -2.564 1 98.69 102 LEU A O 1
ATOM 755 N N . GLY A 1 103 ? -0.96 9.938 -1.513 1 98.81 103 GLY A N 1
ATOM 756 C CA . GLY A 1 103 ? -2.33 9.461 -1.642 1 98.81 103 GLY A CA 1
ATOM 757 C C . GLY A 1 103 ? -3.135 9.609 -0.365 1 98.81 103 GLY A C 1
ATOM 758 O O . GLY A 1 103 ? -2.678 9.227 0.712 1 98.81 103 GLY A O 1
ATOM 759 N N . VAL A 1 104 ? -4.273 10.227 -0.516 1 98.88 104 VAL A N 1
ATOM 760 C CA . VAL A 1 104 ? -5.195 10.352 0.61 1 98.88 104 VAL A CA 1
ATOM 761 C C . VAL A 1 104 ? -6.5 9.625 0.291 1 98.88 104 VAL A C 1
ATOM 763 O O . VAL A 1 104 ? -7.309 10.109 -0.5 1 98.88 104 VAL A O 1
ATOM 766 N N . PHE A 1 105 ? -6.695 8.469 0.99 1 98.88 105 PHE A N 1
ATOM 767 C CA . PHE A 1 105 ? -7.891 7.656 0.823 1 98.88 105 PHE A CA 1
ATOM 768 C C . PHE A 1 105 ? -8.82 7.809 2.02 1 98.88 105 PHE A C 1
ATOM 770 O O . PHE A 1 105 ? -8.406 7.617 3.164 1 98.88 105 PHE A O 1
ATOM 777 N N . ILE A 1 106 ? -10.047 8.141 1.733 1 98.69 106 ILE A N 1
ATOM 778 C CA . ILE A 1 106 ? -10.992 8.555 2.77 1 98.69 106 ILE A CA 1
ATOM 779 C C . ILE A 1 106 ? -12.234 7.668 2.725 1 98.69 106 ILE A C 1
ATOM 781 O O . ILE A 1 106 ? -12.898 7.574 1.69 1 98.69 106 ILE A O 1
ATOM 785 N N . ALA A 1 107 ? -12.492 6.945 3.836 1 97.94 107 ALA A N 1
ATOM 786 C CA . ALA A 1 107 ? -13.797 6.305 3.945 1 97.94 107 ALA A CA 1
ATOM 787 C C . ALA A 1 107 ? -14.906 7.344 4.102 1 97.94 107 ALA A C 1
ATOM 789 O O . ALA A 1 107 ? -14.953 8.062 5.105 1 97.94 107 ALA A O 1
ATOM 790 N N . THR A 1 108 ? -15.797 7.402 3.162 1 96.31 108 THR A N 1
ATOM 791 C CA . THR A 1 108 ? -16.812 8.453 3.184 1 96.31 108 THR A CA 1
ATOM 792 C C . THR A 1 108 ? -18.219 7.859 3.135 1 96.31 108 THR A C 1
ATOM 794 O O . THR A 1 108 ? -18.375 6.676 2.822 1 96.31 108 THR A O 1
ATOM 797 N N . GLN A 1 109 ? -19.094 8.586 3.588 1 92.38 109 GLN A N 1
ATOM 798 C CA . GLN A 1 109 ? -20.5 8.242 3.432 1 92.38 109 GLN A CA 1
ATOM 799 C C . GLN A 1 109 ? -21.141 9.07 2.328 1 92.38 109 GLN A C 1
ATOM 801 O O . GLN A 1 109 ? -20.812 10.242 2.148 1 92.38 109 GLN A O 1
ATOM 806 N N . GLY A 1 110 ? -22.062 8.445 1.569 1 82.25 110 GLY A N 1
ATOM 807 C CA . GLY A 1 110 ? -22.953 9.148 0.67 1 82.25 110 GLY A CA 1
ATOM 808 C C . GLY A 1 110 ? -22.25 9.859 -0.461 1 82.25 110 GLY A C 1
ATOM 809 O O . GLY A 1 110 ? -21.391 9.273 -1.129 1 82.25 110 GLY A O 1
ATOM 810 N N . ASP A 1 111 ? -22.672 11.148 -0.703 1 86.56 111 ASP A N 1
ATOM 811 C CA . ASP A 1 111 ? -22.156 11.992 -1.776 1 86.56 111 ASP A CA 1
ATOM 812 C C . ASP A 1 111 ? -21.203 13.055 -1.231 1 86.56 111 ASP A C 1
ATOM 814 O O . ASP A 1 111 ? -21.188 14.188 -1.7 1 86.56 111 ASP A O 1
ATOM 818 N N . PHE A 1 112 ? -20.484 12.531 -0.219 1 95 112 PHE A N 1
ATOM 819 C CA . PHE A 1 112 ? -19.5 13.43 0.368 1 95 112 PHE A CA 1
ATOM 820 C C . PHE A 1 112 ? -18.688 14.133 -0.718 1 95 112 PHE A C 1
ATOM 822 O O . PHE A 1 112 ? -18.281 13.508 -1.693 1 95 112 PHE A O 1
ATOM 829 N N . ARG A 1 113 ? -18.344 15.492 -0.508 1 94.81 113 ARG A N 1
ATOM 830 C CA . ARG A 1 113 ? -17.75 16.266 -1.597 1 94.81 113 ARG A CA 1
ATOM 831 C C . ARG A 1 113 ? -16.547 17.047 -1.11 1 94.81 113 ARG A C 1
ATOM 833 O O . ARG A 1 113 ? -15.836 17.672 -1.911 1 94.81 113 ARG A O 1
ATOM 840 N N . GLU A 1 114 ? -16.188 17.062 0.176 1 97.31 114 GLU A N 1
ATOM 841 C CA . GLU A 1 114 ? -15.18 17.969 0.715 1 97.31 114 GLU A CA 1
ATOM 842 C C . GLU A 1 114 ? -13.859 17.25 0.965 1 97.31 114 GLU A C 1
ATOM 844 O O . GLU A 1 114 ? -13.141 17.562 1.919 1 97.31 114 GLU A O 1
ATOM 849 N N . HIS A 1 115 ? -13.547 16.312 0.128 1 98.38 115 HIS A N 1
ATOM 850 C CA . HIS A 1 115 ? -12.359 15.477 0.269 1 98.38 115 HIS A CA 1
ATOM 851 C C . HIS A 1 115 ? -11.102 16.328 0.38 1 98.38 115 HIS A C 1
ATOM 853 O O . HIS A 1 115 ? -10.211 16.031 1.183 1 98.38 115 HIS A O 1
ATOM 859 N N . PRO A 1 116 ? -10.969 17.438 -0.341 1 97.88 116 PRO A N 1
ATOM 860 C CA . PRO A 1 116 ? -9.719 18.203 -0.275 1 97.88 116 PRO A CA 1
ATOM 861 C C . PRO A 1 116 ? -9.469 18.797 1.106 1 97.88 116 PRO A C 1
ATOM 863 O O . PRO A 1 116 ? -8.32 18.859 1.562 1 97.88 116 PRO A O 1
ATOM 866 N N . LYS A 1 117 ? -10.445 19.188 1.732 1 98.56 117 LYS A N 1
ATOM 867 C CA . LYS A 1 117 ? -10.305 19.766 3.062 1 98.56 117 LYS A CA 1
ATOM 868 C C . LYS A 1 117 ? -9.789 18.734 4.062 1 98.56 117 LYS A C 1
ATOM 870 O O . LYS A 1 117 ? -8.977 19.047 4.93 1 98.56 117 LYS A O 1
ATOM 875 N N . VAL A 1 118 ? -10.281 17.547 3.936 1 98.88 118 VAL A N 1
ATOM 876 C CA . VAL A 1 118 ? -9.805 16.453 4.781 1 98.88 118 VAL A CA 1
ATOM 877 C C . VAL A 1 118 ? -8.336 16.156 4.473 1 98.88 118 VAL A C 1
ATOM 879 O O . VAL A 1 118 ? -7.512 16.062 5.383 1 98.88 118 VAL A O 1
ATOM 882 N N . ALA A 1 119 ? -8 16.094 3.203 1 98.88 119 ALA A N 1
ATOM 883 C CA . ALA A 1 119 ? -6.656 15.75 2.744 1 98.88 119 ALA A CA 1
ATOM 884 C C . ALA A 1 119 ? -5.637 16.797 3.186 1 98.88 119 ALA A C 1
ATOM 886 O O . ALA A 1 119 ? -4.465 16.469 3.402 1 98.88 119 ALA A O 1
ATOM 887 N N . ASP A 1 120 ? -6.062 17.984 3.416 1 98.75 120 ASP A N 1
ATOM 888 C CA . ASP A 1 120 ? -5.188 19.078 3.822 1 98.75 120 ASP A CA 1
ATOM 889 C C . ASP A 1 120 ? -4.551 18.781 5.184 1 98.75 120 ASP A C 1
ATOM 891 O O . ASP A 1 120 ? -3.461 19.281 5.48 1 98.75 120 ASP A O 1
ATOM 895 N N . GLY A 1 121 ? -5.184 17.969 5.965 1 98.81 121 GLY A N 1
ATOM 896 C CA . GLY A 1 121 ? -4.59 17.609 7.238 1 98.81 121 GLY A CA 1
ATOM 897 C C . GLY A 1 121 ? -3.211 16.984 7.094 1 98.81 121 GLY A C 1
ATOM 898 O O . GLY A 1 121 ? -2.33 17.219 7.922 1 98.81 121 GLY A O 1
ATOM 899 N N . ALA A 1 122 ? -3.059 16.266 6.055 1 98.88 122 ALA A N 1
ATOM 900 C CA . ALA A 1 122 ? -1.766 15.641 5.789 1 98.88 122 ALA A CA 1
ATOM 901 C C . ALA A 1 122 ? -0.844 16.594 5.027 1 98.88 122 ALA A C 1
ATOM 903 O O . ALA A 1 122 ? 0.308 16.797 5.418 1 98.88 122 ALA A O 1
ATOM 904 N N . SER A 1 123 ? -1.388 17.234 3.982 1 98.69 123 SER A N 1
ATOM 905 C CA . SER A 1 123 ? -0.536 18.016 3.092 1 98.69 123 SER A CA 1
ATOM 906 C C . SER A 1 123 ? -0.021 19.266 3.779 1 98.69 123 SER A C 1
ATOM 908 O O . SER A 1 123 ? 1.103 19.703 3.525 1 98.69 123 SER A O 1
ATOM 910 N N . GLU A 1 124 ? -0.76 19.844 4.652 1 98.5 124 GLU A N 1
ATOM 911 C CA . GLU A 1 124 ? -0.306 21.031 5.379 1 98.5 124 GLU A CA 1
ATOM 912 C C . GLU A 1 124 ? 0.777 20.672 6.391 1 98.5 124 GLU A C 1
ATOM 914 O O . GLU A 1 124 ? 1.687 21.469 6.641 1 98.5 124 GLU A O 1
ATOM 919 N N . LEU A 1 125 ? 0.644 19.5 6.98 1 98.69 125 LEU A N 1
ATOM 920 C CA . LEU A 1 125 ? 1.712 19.047 7.867 1 98.69 125 LEU A CA 1
ATOM 921 C C . LEU A 1 125 ? 3.021 18.891 7.102 1 98.69 125 LEU A C 1
ATOM 923 O O . LEU A 1 125 ? 4.074 19.328 7.566 1 98.69 125 LEU A O 1
ATOM 927 N N . LEU A 1 126 ? 2.945 18.297 5.969 1 98.5 126 LEU A N 1
ATOM 928 C CA . LEU A 1 126 ? 4.137 18.109 5.148 1 98.5 126 LEU A CA 1
ATOM 929 C C . LEU A 1 126 ? 4.719 19.453 4.734 1 98.5 126 LEU A C 1
ATOM 931 O O . LEU A 1 126 ? 5.938 19.641 4.738 1 98.5 126 LEU A O 1
ATOM 935 N N . LEU A 1 127 ? 3.865 20.344 4.402 1 97.56 127 LEU A N 1
ATOM 936 C CA . LEU A 1 127 ? 4.297 21.703 4.07 1 97.56 127 LEU A CA 1
ATOM 937 C C . LEU A 1 127 ? 5.043 22.328 5.238 1 97.56 127 LEU A C 1
ATOM 939 O O . LEU A 1 127 ? 6.121 22.906 5.059 1 97.56 127 LEU A O 1
ATOM 943 N N . ALA A 1 128 ? 4.488 22.203 6.402 1 97.69 128 ALA A N 1
ATOM 944 C CA . ALA A 1 128 ? 5.047 22.828 7.594 1 97.69 128 ALA A CA 1
ATOM 945 C C . ALA A 1 128 ? 6.422 22.25 7.922 1 97.69 128 ALA A C 1
ATOM 947 O O . ALA A 1 128 ? 7.309 22.969 8.391 1 97.69 128 ALA A O 1
ATOM 948 N N . ILE A 1 129 ? 6.598 21 7.645 1 97.81 129 ILE A N 1
ATOM 949 C CA . ILE A 1 129 ? 7.797 20.297 8.086 1 97.81 129 ILE A CA 1
ATOM 950 C C . ILE A 1 129 ? 8.875 20.406 7.012 1 97.81 129 ILE A C 1
ATOM 952 O O . ILE A 1 129 ? 10.055 20.609 7.324 1 97.81 129 ILE A O 1
ATOM 956 N N . PHE A 1 130 ? 8.484 20.297 5.734 1 97.31 130 PHE A N 1
ATOM 957 C CA . PHE A 1 130 ? 9.477 20.125 4.684 1 97.31 130 PHE A CA 1
ATOM 958 C C . PHE A 1 130 ? 9.578 21.375 3.816 1 97.31 130 PHE A C 1
ATOM 960 O O . PHE A 1 130 ? 10.547 21.547 3.072 1 97.31 130 PHE A O 1
ATOM 967 N N . GLY A 1 131 ? 8.625 22.266 3.863 1 95.25 131 GLY A N 1
ATOM 968 C CA . GLY A 1 131 ? 8.633 23.469 3.055 1 95.25 131 GLY A CA 1
ATOM 969 C C . GLY A 1 131 ? 7.98 23.281 1.696 1 95.25 131 GLY A C 1
ATOM 970 O O . GLY A 1 131 ? 7.691 22.156 1.292 1 95.25 131 GLY A O 1
ATOM 971 N N . PRO A 1 132 ? 7.66 24.375 0.993 1 94.25 132 PRO A N 1
ATOM 972 C CA . PRO A 1 132 ? 6.914 24.328 -0.267 1 94.25 132 PRO A CA 1
ATOM 973 C C . PRO A 1 132 ? 7.684 23.625 -1.382 1 94.25 132 PRO A C 1
ATOM 975 O O . PRO A 1 132 ? 7.078 23.062 -2.303 1 94.25 132 PRO A O 1
ATOM 978 N N . GLU A 1 133 ? 8.992 23.578 -1.313 1 92.25 133 GLU A N 1
ATOM 979 C CA . GLU A 1 133 ? 9.82 23.016 -2.379 1 92.25 133 GLU A CA 1
ATOM 980 C C . GLU A 1 133 ? 9.75 21.484 -2.396 1 92.25 133 GLU A C 1
ATOM 982 O O . GLU A 1 133 ? 10.148 20.859 -3.375 1 92.25 133 GLU A O 1
ATOM 987 N N . ARG A 1 134 ? 9.242 20.875 -1.345 1 93.31 134 ARG A N 1
ATOM 988 C CA . ARG A 1 134 ? 9.211 19.406 -1.271 1 93.31 134 ARG A CA 1
ATOM 989 C C . ARG A 1 134 ? 7.777 18.906 -1.15 1 93.31 134 ARG A C 1
ATOM 991 O O . ARG A 1 134 ? 7.547 17.797 -0.654 1 93.31 134 ARG A O 1
ATOM 998 N N . LEU A 1 135 ? 6.789 19.703 -1.587 1 92.5 135 LEU A N 1
ATOM 999 C CA . LEU A 1 135 ? 5.391 19.281 -1.571 1 92.5 135 LEU A CA 1
ATOM 1000 C C . LEU A 1 135 ? 5.137 18.172 -2.59 1 92.5 135 LEU A C 1
ATOM 1002 O O . LEU A 1 135 ? 5.664 18.219 -3.703 1 92.5 135 LEU A O 1
ATOM 1006 N N . PRO A 1 136 ? 4.305 17.344 -2.242 1 97.44 136 PRO A N 1
ATOM 1007 C CA . PRO A 1 136 ? 4.074 16.188 -3.115 1 97.44 136 PRO A CA 1
ATOM 1008 C C . PRO A 1 136 ? 3.01 16.453 -4.176 1 97.44 136 PRO A C 1
ATOM 1010 O O . PRO A 1 136 ? 2.219 17.391 -4.039 1 97.44 136 PRO A O 1
ATOM 1013 N N . THR A 1 137 ? 3.023 15.648 -5.293 1 97.12 137 THR A N 1
ATOM 1014 C CA . THR A 1 137 ? 1.778 15.383 -6.004 1 97.12 137 THR A CA 1
ATOM 1015 C C . THR A 1 137 ? 0.765 14.711 -5.082 1 97.12 137 THR A C 1
ATOM 1017 O O . THR A 1 137 ? 1.136 14.141 -4.051 1 97.12 137 THR A O 1
ATOM 1020 N N . ARG A 1 138 ? -0.54 14.93 -5.414 1 97.5 138 ARG A N 1
ATOM 1021 C CA . ARG A 1 138 ? -1.566 14.43 -4.508 1 97.5 138 ARG A CA 1
ATOM 1022 C C . ARG A 1 138 ? -2.713 13.789 -5.285 1 97.5 138 ARG A C 1
ATOM 1024 O O . ARG A 1 138 ? -3.156 14.32 -6.301 1 97.5 138 ARG A O 1
ATOM 1031 N N . ILE A 1 139 ? -3.174 12.555 -4.859 1 97.88 139 ILE A N 1
ATOM 1032 C CA . ILE A 1 139 ? -4.438 11.961 -5.273 1 97.88 139 ILE A CA 1
ATOM 1033 C C . ILE A 1 139 ? -5.348 11.781 -4.059 1 97.88 139 ILE A C 1
ATOM 1035 O O . ILE A 1 139 ? -4.887 11.398 -2.982 1 97.88 139 ILE A O 1
ATOM 1039 N N . VAL A 1 140 ? -6.586 12.133 -4.207 1 97.38 140 VAL A N 1
ATOM 1040 C CA . VAL A 1 140 ? -7.578 12.07 -3.137 1 97.38 140 VAL A CA 1
ATOM 1041 C C . VAL A 1 140 ? -8.812 11.312 -3.619 1 97.38 140 VAL A C 1
ATOM 1043 O O . VAL A 1 140 ? -9.391 11.648 -4.652 1 97.38 140 VAL A O 1
ATOM 1046 N N . LEU A 1 141 ? -9.164 10.188 -2.871 1 96.75 141 LEU A N 1
ATOM 1047 C CA . LEU A 1 141 ? -10.273 9.344 -3.299 1 96.75 141 LEU A CA 1
ATOM 1048 C C . LEU A 1 141 ? -11.172 8.984 -2.119 1 96.75 141 LEU A C 1
ATOM 1050 O O . LEU A 1 141 ? -10.688 8.75 -1.013 1 96.75 141 LEU A O 1
ATOM 1054 N N . GLY A 1 142 ? -12.469 8.93 -2.393 1 96.75 142 GLY A N 1
ATOM 1055 C CA . GLY A 1 142 ? -13.398 8.305 -1.466 1 96.75 142 GLY A CA 1
ATOM 1056 C C . GLY A 1 142 ? -13.438 6.793 -1.588 1 96.75 142 GLY A C 1
ATOM 1057 O O . GLY A 1 142 ? -13.445 6.254 -2.697 1 96.75 142 GLY A O 1
ATOM 1058 N N . MET A 1 143 ? -13.453 6.098 -0.426 1 96.75 143 MET A N 1
ATOM 1059 C CA . MET A 1 143 ? -13.406 4.641 -0.386 1 96.75 143 MET A CA 1
ATOM 1060 C C . MET A 1 143 ? -14.672 4.074 0.248 1 96.75 143 MET A C 1
ATOM 1062 O O . MET A 1 143 ? -15.297 4.727 1.091 1 96.75 143 MET A O 1
ATOM 1066 N N . ALA A 1 144 ? -14.984 2.861 -0.153 1 94.62 144 ALA A N 1
ATOM 1067 C CA . ALA A 1 144 ? -16.109 2.16 0.469 1 94.62 144 ALA A CA 1
ATOM 1068 C C . ALA A 1 144 ? -15.797 1.809 1.922 1 94.62 144 ALA A C 1
ATOM 1070 O O . ALA A 1 144 ? -16.672 1.872 2.783 1 94.62 144 ALA A O 1
ATOM 1071 N N . SER A 1 145 ? -14.562 1.401 2.174 1 96.38 145 SER A N 1
ATOM 1072 C CA . SER A 1 145 ? -14.125 1.083 3.529 1 96.38 145 SER A CA 1
ATOM 1073 C C . SER A 1 145 ? -12.609 1.11 3.643 1 96.38 145 SER A C 1
ATOM 1075 O O . SER A 1 145 ? -11.906 1.078 2.631 1 96.38 145 SER A O 1
ATOM 1077 N N . ILE A 1 146 ? -12.109 1.271 4.867 1 97.75 146 ILE A N 1
ATOM 1078 C CA . ILE A 1 146 ? -10.688 1.263 5.219 1 97.75 146 ILE A CA 1
ATOM 1079 C C . ILE A 1 146 ? -10.453 0.29 6.371 1 97.75 146 ILE A C 1
ATOM 1081 O O . ILE A 1 146 ? -11.32 0.105 7.227 1 97.75 146 ILE A O 1
ATOM 1085 N N . PRO A 1 147 ? -9.305 -0.366 6.461 1 97.12 147 PRO A N 1
ATOM 1086 C CA . PRO A 1 147 ? -9.016 -1.363 7.492 1 97.12 147 PRO A CA 1
ATOM 1087 C C . PRO A 1 147 ? -9.398 -0.895 8.891 1 97.12 147 PRO A C 1
ATOM 1089 O O . PRO A 1 147 ? -9.18 0.267 9.242 1 97.12 147 PRO A O 1
ATOM 1092 N N . LEU A 1 148 ? -10.039 -1.812 9.656 1 96.06 148 LEU A N 1
ATOM 1093 C CA . LEU A 1 148 ? -10.367 -1.653 11.07 1 96.06 148 LEU A CA 1
ATOM 1094 C C . LEU A 1 148 ? -11.398 -0.544 11.258 1 96.06 148 LEU A C 1
ATOM 1096 O O . LEU A 1 148 ? -11.656 -0.121 12.391 1 96.06 148 LEU A O 1
ATOM 1100 N N . GLY A 1 149 ? -11.961 -0.042 10.188 1 97.06 149 GLY A N 1
ATOM 1101 C CA . GLY A 1 149 ? -13.008 0.963 10.258 1 97.06 149 GLY A CA 1
ATOM 1102 C C . GLY A 1 149 ? -12.477 2.379 10.352 1 97.06 149 GLY A C 1
ATOM 1103 O O . GLY A 1 149 ? -13.211 3.303 10.711 1 97.06 149 GLY A O 1
ATOM 1104 N N . MET A 1 150 ? -11.242 2.553 10.062 1 98 150 MET A N 1
ATOM 1105 C CA . MET A 1 150 ? -10.617 3.869 10.172 1 98 150 MET A CA 1
ATOM 1106 C C . MET A 1 150 ? -11.031 4.762 9 1 98 150 MET A C 1
ATOM 1108 O O . MET A 1 150 ? -11.398 4.262 7.938 1 98 150 MET A O 1
ATOM 1112 N N . PRO A 1 151 ? -10.938 6.051 9.188 1 98.31 151 PRO A N 1
ATOM 1113 C CA . PRO A 1 151 ? -11.477 6.949 8.164 1 98.31 151 PRO A CA 1
ATOM 1114 C C . PRO A 1 151 ? -10.461 7.273 7.07 1 98.31 151 PRO A C 1
ATOM 1116 O O . PRO A 1 151 ? -10.828 7.777 6.008 1 98.31 151 PRO A O 1
ATOM 1119 N N . ILE A 1 152 ? -9.125 7.059 7.406 1 98.81 152 ILE A N 1
ATOM 1120 C CA . ILE A 1 152 ? -8.055 7.547 6.539 1 98.81 152 ILE A CA 1
ATOM 1121 C C . ILE A 1 152 ? -7.016 6.449 6.328 1 98.81 152 ILE A C 1
ATOM 1123 O O . ILE A 1 152 ? -6.645 5.75 7.273 1 98.81 152 ILE A O 1
ATOM 1127 N N . GLU A 1 153 ? -6.551 6.277 5.109 1 98.94 153 GLU A N 1
ATOM 1128 C CA . GLU A 1 153 ? -5.281 5.621 4.812 1 98.94 153 GLU A CA 1
ATOM 1129 C C . GLU A 1 153 ? -4.441 6.453 3.848 1 98.94 153 GLU A C 1
ATOM 1131 O O . GLU A 1 153 ? -4.953 6.941 2.836 1 98.94 153 GLU A O 1
ATOM 1136 N N . LEU A 1 154 ? -3.182 6.691 4.172 1 98.88 154 LEU A N 1
ATOM 1137 C CA . LEU A 1 154 ? -2.305 7.48 3.314 1 98.88 154 LEU A CA 1
ATOM 1138 C C . LEU A 1 154 ? -1.311 6.586 2.582 1 98.88 154 LEU A C 1
ATOM 1140 O O . LEU A 1 154 ? -0.813 5.609 3.146 1 98.88 154 LEU A O 1
ATOM 1144 N N . GLU A 1 155 ? -1.028 6.93 1.437 1 98.88 155 GLU A N 1
ATOM 1145 C CA . GLU A 1 155 ? 0.116 6.41 0.694 1 98.88 155 GLU A CA 1
ATOM 1146 C C . GLU A 1 155 ? 1.21 7.465 0.554 1 98.88 155 GLU A C 1
ATOM 1148 O O . GLU A 1 155 ? 0.943 8.586 0.123 1 98.88 155 GLU A O 1
ATOM 1153 N N . LEU A 1 156 ? 2.422 7.152 0.891 1 98.69 156 LEU A N 1
ATOM 1154 C CA . LEU A 1 156 ? 3.572 8.039 0.741 1 98.69 156 LEU A CA 1
ATOM 1155 C C . LEU A 1 156 ? 4.688 7.352 -0.045 1 98.69 156 LEU A C 1
ATOM 1157 O O . LEU A 1 156 ? 5.035 6.203 0.235 1 98.69 156 LEU A O 1
ATOM 1161 N N . LEU A 1 157 ? 5.152 7.938 -1.019 1 98.75 157 LEU A N 1
ATOM 1162 C CA . LEU A 1 157 ? 6.348 7.578 -1.773 1 98.75 157 LEU A CA 1
ATOM 1163 C C . LEU A 1 157 ? 7.375 8.703 -1.737 1 98.75 157 LEU A C 1
ATOM 1165 O O . LEU A 1 157 ? 7.043 9.859 -1.997 1 98.75 157 LEU A O 1
ATOM 1169 N N . LEU A 1 158 ? 8.602 8.406 -1.406 1 98.38 158 LEU A N 1
ATOM 1170 C CA . LEU A 1 158 ? 9.609 9.438 -1.177 1 98.38 158 LEU A CA 1
ATOM 1171 C C . LEU A 1 158 ? 10.859 9.18 -2.012 1 98.38 158 LEU A C 1
ATOM 1173 O O . LEU A 1 158 ? 11.133 8.031 -2.381 1 98.38 158 LEU A O 1
ATOM 1177 N N . GLU A 1 159 ? 11.539 10.188 -2.312 1 98.31 159 GLU A N 1
ATOM 1178 C CA . GLU A 1 159 ? 12.945 10.141 -2.709 1 98.31 159 GLU A CA 1
ATOM 1179 C C . GLU A 1 159 ? 13.859 10.531 -1.55 1 98.31 159 GLU A C 1
ATOM 1181 O O . GLU A 1 159 ? 13.578 11.492 -0.831 1 98.31 159 GLU A O 1
ATOM 1186 N N . ILE A 1 160 ? 14.898 9.734 -1.396 1 97.56 160 ILE A N 1
ATOM 1187 C CA . ILE A 1 160 ? 15.766 9.992 -0.252 1 97.56 160 ILE A CA 1
ATOM 1188 C C . ILE A 1 160 ? 17.203 10.203 -0.73 1 97.56 160 ILE A C 1
ATOM 1190 O O . ILE A 1 160 ? 17.562 9.812 -1.846 1 97.56 160 ILE A O 1
ATOM 1194 N N . ASP A 1 161 ? 17.953 10.859 0.082 1 91.44 161 ASP A N 1
ATOM 1195 C CA . ASP A 1 161 ? 19.359 11.086 -0.217 1 91.44 161 ASP A CA 1
ATOM 1196 C C . ASP A 1 161 ? 20.172 9.805 -0.042 1 91.44 161 ASP A C 1
ATOM 1198 O O . ASP A 1 161 ? 19.859 8.977 0.816 1 91.44 161 ASP A O 1
ATOM 1202 N N . THR A 1 162 ? 21.078 9.438 -0.941 1 77 162 THR A N 1
ATOM 1203 C CA . THR A 1 162 ? 21.969 8.281 -0.852 1 77 162 THR A CA 1
ATOM 1204 C C . THR A 1 162 ? 23.062 8.516 0.194 1 77 162 THR A C 1
ATOM 1206 O O . THR A 1 162 ? 23.438 9.664 0.454 1 77 162 THR A O 1
ATOM 1209 N N . MET B 1 1 ? 37.062 -8.344 10.773 1 23.48 1 MET B N 1
ATOM 1210 C CA . MET B 1 1 ? 36.25 -8.281 9.555 1 23.48 1 MET B CA 1
ATOM 1211 C C . MET B 1 1 ? 34.906 -8.984 9.758 1 23.48 1 MET B C 1
ATOM 1213 O O . MET B 1 1 ? 34.875 -10.211 9.906 1 23.48 1 MET B O 1
ATOM 1217 N N . VAL B 1 2 ? 34.031 -8.461 10.539 1 29.75 2 VAL B N 1
ATOM 1218 C CA . VAL B 1 2 ? 32.781 -9.141 10.844 1 29.75 2 VAL B CA 1
ATOM 1219 C C . VAL B 1 2 ? 32.094 -9.578 9.547 1 29.75 2 VAL B C 1
ATOM 1221 O O . VAL B 1 2 ? 31.797 -8.742 8.68 1 29.75 2 VAL B O 1
ATOM 1224 N N . SER B 1 3 ? 32.375 -10.672 8.969 1 32.09 3 SER B N 1
ATOM 1225 C CA . SER B 1 3 ? 31.828 -11.227 7.734 1 32.09 3 SER B CA 1
ATOM 1226 C C . SER B 1 3 ? 30.297 -11.242 7.77 1 32.09 3 SER B C 1
ATOM 1228 O O . SER B 1 3 ? 29.688 -12 8.531 1 32.09 3 SER B O 1
ATOM 1230 N N . GLY B 1 4 ? 29.531 -10.25 7.887 1 36.53 4 GLY B N 1
ATOM 1231 C CA . GLY B 1 4 ? 28.078 -10.172 7.879 1 36.53 4 GLY B CA 1
ATOM 1232 C C . GLY B 1 4 ? 27.438 -11.109 6.871 1 36.53 4 GLY B C 1
ATOM 1233 O O . GLY B 1 4 ? 27.344 -10.781 5.684 1 36.53 4 GLY B O 1
ATOM 1234 N N . GLY B 1 5 ? 27.484 -12.352 6.926 1 38.38 5 GLY B N 1
ATOM 1235 C CA . GLY B 1 5 ? 27.062 -13.461 6.082 1 38.38 5 GLY B CA 1
ATOM 1236 C C . GLY B 1 5 ? 25.625 -13.344 5.621 1 38.38 5 GLY B C 1
ATOM 1237 O O . GLY B 1 5 ? 24.703 -13.328 6.438 1 38.38 5 GLY B O 1
ATOM 1238 N N . GLN B 1 6 ? 25.203 -12.508 4.535 1 44.94 6 GLN B N 1
ATOM 1239 C CA . GLN B 1 6 ? 23.875 -12.398 3.943 1 44.94 6 GLN B CA 1
ATOM 1240 C C . GLN B 1 6 ? 23.188 -13.758 3.846 1 44.94 6 GLN B C 1
ATOM 1242 O O . GLN B 1 6 ? 23.766 -14.703 3.299 1 44.94 6 GLN B O 1
ATOM 1247 N N . SER B 1 7 ? 22.438 -14.133 4.77 1 52.38 7 SER B N 1
ATOM 1248 C CA . SER B 1 7 ? 21.703 -15.383 4.613 1 52.38 7 SER B CA 1
ATOM 1249 C C . SER B 1 7 ? 21.234 -15.562 3.176 1 52.38 7 SER B C 1
ATOM 1251 O O . SER B 1 7 ? 20.844 -14.594 2.514 1 52.38 7 SER B O 1
ATOM 1253 N N . PRO B 1 8 ? 21.688 -16.562 2.549 1 66.56 8 PRO B N 1
ATOM 1254 C CA . PRO B 1 8 ? 21.359 -16.75 1.136 1 66.56 8 PRO B CA 1
ATOM 1255 C C . PRO B 1 8 ? 19.891 -16.469 0.828 1 66.56 8 PRO B C 1
ATOM 1257 O O . PRO B 1 8 ? 19.031 -16.719 1.666 1 66.56 8 PRO B O 1
ATOM 1260 N N . ARG B 1 9 ? 19.719 -15.5 -0.095 1 78.94 9 ARG B N 1
ATOM 1261 C CA . ARG B 1 9 ? 18.375 -15.203 -0.602 1 78.94 9 ARG B CA 1
ATOM 1262 C C . ARG B 1 9 ? 17.625 -16.484 -0.931 1 78.94 9 ARG B C 1
ATOM 1264 O O . ARG B 1 9 ? 18.156 -17.391 -1.572 1 78.94 9 ARG B O 1
ATOM 1271 N N . ALA B 1 10 ? 16.359 -16.562 -0.403 1 83.12 10 ALA B N 1
ATOM 1272 C CA . ALA B 1 10 ? 15.531 -17.734 -0.646 1 83.12 10 ALA B CA 1
ATOM 1273 C C . ALA B 1 10 ? 15.414 -18.016 -2.139 1 83.12 10 ALA B C 1
ATOM 1275 O O . ALA B 1 10 ? 15.289 -17.094 -2.951 1 83.12 10 ALA B O 1
ATOM 1276 N N . ASN B 1 11 ? 15.656 -19.281 -2.553 1 94.56 11 ASN B N 1
ATOM 1277 C CA . ASN B 1 11 ? 15.336 -19.75 -3.896 1 94.56 11 ASN B CA 1
ATOM 1278 C C . ASN B 1 11 ? 13.828 -19.938 -4.082 1 94.56 11 ASN B C 1
ATOM 1280 O O . ASN B 1 11 ? 13.258 -20.922 -3.635 1 94.56 11 ASN B O 1
ATOM 1284 N N . ALA B 1 12 ? 13.188 -18.906 -4.715 1 97.31 12 ALA B N 1
ATOM 1285 C CA . ALA B 1 12 ? 11.727 -18.844 -4.773 1 97.31 12 ALA B CA 1
ATOM 1286 C C . ALA B 1 12 ? 11.164 -20.016 -5.566 1 97.31 12 ALA B C 1
ATOM 1288 O O . ALA B 1 12 ? 10.141 -20.594 -5.191 1 97.31 12 ALA B O 1
ATOM 1289 N N . ASP B 1 13 ? 11.789 -20.391 -6.648 1 97.44 13 ASP B N 1
ATOM 1290 C CA . ASP B 1 13 ? 11.328 -21.516 -7.441 1 97.44 13 ASP B CA 1
ATOM 1291 C C . ASP B 1 13 ? 11.383 -22.812 -6.629 1 97.44 13 ASP B C 1
ATOM 1293 O O . ASP B 1 13 ? 10.453 -23.625 -6.684 1 97.44 13 ASP B O 1
ATOM 1297 N N . GLU B 1 14 ? 12.461 -22.969 -5.941 1 96.81 14 GLU B N 1
ATOM 1298 C CA . GLU B 1 14 ? 12.594 -24.156 -5.094 1 96.81 14 GLU B CA 1
ATOM 1299 C C . GLU B 1 14 ? 11.555 -24.156 -3.977 1 96.81 14 GLU B C 1
ATOM 1301 O O . GLU B 1 14 ? 11.023 -25.203 -3.613 1 96.81 14 GLU B O 1
ATOM 1306 N N . GLN B 1 15 ? 11.312 -22.953 -3.428 1 97.19 15 GLN B N 1
ATOM 1307 C CA . GLN B 1 15 ? 10.32 -22.844 -2.361 1 97.19 15 GLN B CA 1
ATOM 1308 C C . GLN B 1 15 ? 8.938 -23.25 -2.857 1 97.19 15 GLN B C 1
ATOM 1310 O O . GLN B 1 15 ? 8.188 -23.922 -2.143 1 97.19 15 GLN B O 1
ATOM 1315 N N . LEU B 1 16 ? 8.609 -22.859 -4.055 1 97.38 16 LEU B N 1
ATOM 1316 C CA . LEU B 1 16 ? 7.336 -23.25 -4.648 1 97.38 16 LEU B CA 1
ATOM 1317 C C . LEU B 1 16 ? 7.207 -24.781 -4.691 1 97.38 16 LEU B C 1
ATOM 1319 O O . LEU B 1 16 ? 6.172 -25.328 -4.312 1 97.38 16 LEU B O 1
ATOM 1323 N N . ARG B 1 17 ? 8.266 -25.406 -5.109 1 96.75 17 ARG B N 1
ATOM 1324 C CA . ARG B 1 17 ? 8.266 -26.859 -5.211 1 96.75 17 ARG B CA 1
ATOM 1325 C C . ARG B 1 17 ? 8.148 -27.5 -3.836 1 96.75 17 ARG B C 1
ATOM 1327 O O . ARG B 1 17 ? 7.359 -28.438 -3.645 1 96.75 17 ARG B O 1
ATOM 1334 N N . ARG B 1 18 ? 8.859 -27.016 -2.898 1 97.31 18 ARG B N 1
ATOM 1335 C CA . ARG B 1 18 ? 8.875 -27.562 -1.543 1 97.31 18 ARG B CA 1
ATOM 1336 C C . ARG B 1 18 ? 7.496 -27.453 -0.897 1 97.31 18 ARG B C 1
ATOM 1338 O O . ARG B 1 18 ? 7.07 -28.344 -0.168 1 97.31 18 ARG B O 1
ATOM 1345 N N . LEU B 1 19 ? 6.848 -26.359 -1.25 1 97.81 19 LEU B N 1
ATOM 1346 C CA . LEU B 1 19 ? 5.539 -26.094 -0.661 1 97.81 19 LEU B CA 1
ATOM 1347 C C . LEU B 1 19 ? 4.441 -26.828 -1.428 1 97.81 19 LEU B C 1
ATOM 1349 O O . LEU B 1 19 ? 3.279 -26.828 -1.016 1 97.81 19 LEU B O 1
ATOM 1353 N N . GLY B 1 20 ? 4.801 -27.422 -2.539 1 97.94 20 GLY B N 1
ATOM 1354 C CA . GLY B 1 20 ? 3.836 -28.125 -3.367 1 97.94 20 GLY B CA 1
ATOM 1355 C C . GLY B 1 20 ? 2.873 -27.203 -4.086 1 97.94 20 GLY B C 1
ATOM 1356 O O . GLY B 1 20 ? 1.718 -27.562 -4.324 1 97.94 20 GLY B O 1
ATOM 1357 N N . ILE B 1 21 ? 3.334 -25.984 -4.344 1 97.88 21 ILE B N 1
ATOM 1358 C CA . ILE B 1 21 ? 2.473 -25 -4.992 1 97.88 21 ILE B CA 1
ATOM 1359 C C . ILE B 1 21 ? 2.691 -25.047 -6.5 1 97.88 21 ILE B C 1
ATOM 1361 O O . ILE B 1 21 ? 3.818 -24.891 -6.977 1 97.88 21 ILE B O 1
ATOM 1365 N N . GLU B 1 22 ? 1.631 -25.281 -7.207 1 96.38 22 GLU B N 1
ATOM 1366 C CA . GLU B 1 22 ? 1.633 -25.172 -8.664 1 96.38 22 GLU B CA 1
ATOM 1367 C C . GLU B 1 22 ? 1.025 -23.844 -9.109 1 96.38 22 GLU B C 1
ATOM 1369 O O . GLU B 1 22 ? -0.091 -23.5 -8.719 1 96.38 22 GLU B O 1
ATOM 1374 N N . LEU B 1 23 ? 1.782 -23.156 -9.945 1 97.75 23 LEU B N 1
ATOM 1375 C CA . LEU B 1 23 ? 1.258 -21.891 -10.453 1 97.75 23 LEU B CA 1
ATOM 1376 C C . LEU B 1 23 ? 0.226 -22.125 -11.555 1 97.75 23 LEU B C 1
ATOM 1378 O O . LEU B 1 23 ? 0.365 -23.062 -12.344 1 97.75 23 LEU B O 1
ATOM 1382 N N . PRO B 1 24 ? -0.772 -21.328 -11.562 1 97.69 24 PRO B N 1
ATOM 1383 C CA . PRO B 1 24 ? -1.67 -21.391 -12.719 1 97.69 24 PRO B CA 1
ATOM 1384 C C . PRO B 1 24 ? -0.993 -20.953 -14.016 1 97.69 24 PRO B C 1
ATOM 1386 O O . PRO B 1 24 ? 0.139 -20.453 -13.992 1 97.69 24 PRO B O 1
ATOM 1389 N N . PRO B 1 25 ? -1.727 -21.188 -15.172 1 96.69 25 PRO B N 1
ATOM 1390 C CA . PRO B 1 25 ? -1.206 -20.547 -16.391 1 96.69 25 PRO B CA 1
ATOM 1391 C C . PRO B 1 25 ? -1.075 -19.031 -16.25 1 96.69 25 PRO B C 1
ATOM 1393 O O . PRO B 1 25 ? -1.868 -18.406 -15.539 1 96.69 25 PRO B O 1
ATOM 1396 N N . PRO B 1 26 ? -0.083 -18.516 -16.875 1 96.44 26 PRO B N 1
ATOM 1397 C CA . PRO B 1 26 ? 0.01 -17.062 -16.812 1 96.44 26 PRO B CA 1
ATOM 1398 C C . PRO B 1 26 ? -1.27 -16.359 -17.281 1 96.44 26 PRO B C 1
ATOM 1400 O O . PRO B 1 26 ? -1.904 -16.812 -18.234 1 96.44 26 PRO B O 1
ATOM 1403 N N . PRO B 1 27 ? -1.597 -15.289 -16.594 1 95.88 27 PRO B N 1
ATOM 1404 C CA . PRO B 1 27 ? -2.807 -14.562 -16.984 1 95.88 27 PRO B CA 1
ATOM 1405 C C . PRO B 1 27 ? -2.646 -13.852 -18.328 1 95.88 27 PRO B C 1
ATOM 1407 O O . PRO B 1 27 ? -1.526 -13.516 -18.719 1 95.88 27 PRO B O 1
ATOM 1410 N N . THR B 1 28 ? -3.773 -13.688 -19.016 1 93.06 28 THR B N 1
ATOM 1411 C CA . THR B 1 28 ? -3.842 -12.898 -20.234 1 93.06 28 THR B CA 1
ATOM 1412 C C . THR B 1 28 ? -4.824 -11.742 -20.078 1 93.06 28 THR B C 1
ATOM 1414 O O . THR B 1 28 ? -5.805 -11.852 -19.344 1 93.06 28 THR B O 1
ATOM 1417 N N . PRO B 1 29 ? -4.594 -10.68 -20.797 1 92.19 29 PRO B N 1
ATOM 1418 C CA . PRO B 1 29 ? -5.406 -9.477 -20.594 1 92.19 29 PRO B CA 1
ATOM 1419 C C . PRO B 1 29 ? -6.879 -9.695 -20.938 1 92.19 29 PRO B C 1
ATOM 1421 O O . PRO B 1 29 ? -7.195 -10.477 -21.828 1 92.19 29 PRO B O 1
ATOM 1424 N N . PHE B 1 30 ? -7.73 -8.977 -20.234 1 90.44 30 PHE B N 1
ATOM 1425 C CA . PHE B 1 30 ? -9.156 -8.938 -20.547 1 90.44 30 PHE B CA 1
ATOM 1426 C C . PHE B 1 30 ? -9.469 -7.816 -21.531 1 90.44 30 PHE B C 1
ATOM 1428 O O . PHE B 1 30 ? -10.602 -7.707 -22 1 90.44 30 PHE B O 1
ATOM 1435 N N . GLY B 1 31 ? -8.484 -6.965 -21.875 1 92 31 GLY B N 1
ATOM 1436 C CA . GLY B 1 31 ? -8.617 -5.82 -22.766 1 92 31 GLY B CA 1
ATOM 1437 C C . GLY B 1 31 ? -7.328 -5.477 -23.5 1 92 31 GLY B C 1
ATOM 1438 O O . GLY B 1 31 ? -6.516 -6.359 -23.781 1 92 31 GLY B O 1
ATOM 1439 N N . THR B 1 32 ? -7.145 -4.141 -23.891 1 95.31 32 THR B N 1
ATOM 1440 C CA . THR B 1 32 ? -5.984 -3.693 -24.641 1 95.31 32 THR B CA 1
ATOM 1441 C C . THR B 1 32 ? -4.867 -3.238 -23.719 1 95.31 32 THR B C 1
ATOM 1443 O O . THR B 1 32 ? -4.727 -2.045 -23.438 1 95.31 32 THR B O 1
ATOM 1446 N N . TYR B 1 33 ? -4.152 -4.086 -23.172 1 96.81 33 TYR B N 1
ATOM 1447 C CA . TYR B 1 33 ? -3.004 -3.869 -22.297 1 96.81 33 TYR B CA 1
ATOM 1448 C C . TYR B 1 33 ? -2.08 -5.082 -22.297 1 96.81 33 TYR B C 1
ATOM 1450 O O . TYR B 1 33 ? -2.318 -6.051 -23.016 1 96.81 33 TYR B O 1
ATOM 1458 N N . VAL B 1 34 ? -0.91 -4.973 -21.5 1 95.56 34 VAL B N 1
ATOM 1459 C CA . VAL B 1 34 ? -0.015 -6.098 -21.25 1 95.56 34 VAL B CA 1
ATOM 1460 C C . VAL B 1 34 ? 0.081 -6.367 -19.75 1 95.56 34 VAL B C 1
ATOM 1462 O O . VAL B 1 34 ? -0.216 -5.492 -18.938 1 95.56 34 VAL B O 1
ATOM 1465 N N . GLU B 1 35 ? 0.458 -7.527 -19.359 1 95.81 35 GLU B N 1
ATOM 1466 C CA . GLU B 1 35 ? 0.44 -7.949 -17.953 1 95.81 35 GLU B CA 1
ATOM 1467 C C . GLU B 1 35 ? 1.652 -7.414 -17.203 1 95.81 35 GLU B C 1
ATOM 1469 O O . GLU B 1 35 ? 1.639 -7.336 -15.969 1 95.81 35 GLU B O 1
ATOM 1474 N N . ALA B 1 36 ? 2.727 -7.125 -17.984 1 97.94 36 ALA B N 1
ATOM 1475 C CA . ALA B 1 36 ? 3.961 -6.695 -17.328 1 97.94 36 ALA B CA 1
ATOM 1476 C C . ALA B 1 36 ? 4.727 -5.703 -18.203 1 97.94 36 ALA B C 1
ATOM 1478 O O . ALA B 1 36 ? 4.793 -5.859 -19.422 1 97.94 36 ALA B O 1
ATOM 1479 N N . VAL B 1 37 ? 5.227 -4.648 -17.625 1 97.38 37 VAL B N 1
ATOM 1480 C CA . VAL B 1 37 ? 6.125 -3.691 -18.25 1 97.38 37 VAL B CA 1
ATOM 1481 C C . VAL B 1 37 ? 7.344 -3.455 -17.359 1 97.38 37 VAL B C 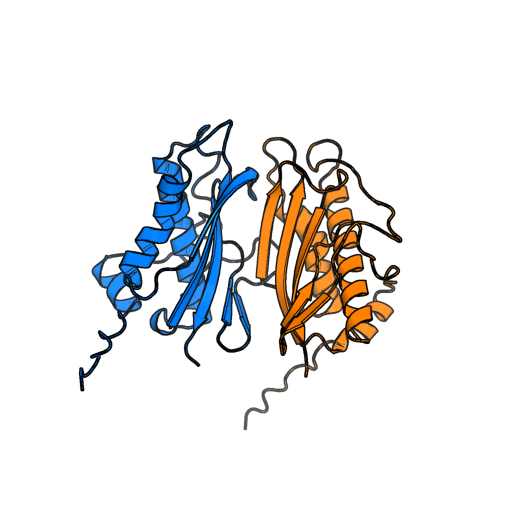1
ATOM 1483 O O . VAL B 1 37 ? 7.207 -3.254 -16.156 1 97.38 37 VAL B O 1
ATOM 1486 N N . GLN B 1 38 ? 8.523 -3.441 -17.922 1 96.81 38 GLN B N 1
ATOM 1487 C CA . GLN B 1 38 ? 9.766 -3.266 -17.188 1 96.81 38 GLN B CA 1
ATOM 1488 C C . GLN B 1 38 ? 10.406 -1.914 -17.5 1 96.81 38 GLN B C 1
ATOM 1490 O O . GLN B 1 38 ? 10.445 -1.494 -18.656 1 96.81 38 GLN B O 1
ATOM 1495 N N . SER B 1 39 ? 10.711 -1.182 -16.578 1 96.62 39 SER B N 1
ATOM 1496 C CA . SER B 1 39 ? 11.547 0.011 -16.688 1 96.62 39 SER B CA 1
ATOM 1497 C C . SER B 1 39 ? 12.789 -0.112 -15.812 1 96.62 39 SER B C 1
ATOM 1499 O O . SER B 1 39 ? 12.727 0.079 -14.594 1 96.62 39 SER B O 1
ATOM 1501 N N . GLY B 1 40 ? 13.977 -0.32 -16.391 1 95.94 40 GLY B N 1
ATOM 1502 C CA . GLY B 1 40 ? 15.148 -0.644 -15.594 1 95.94 40 GLY B CA 1
ATOM 1503 C C . GLY B 1 40 ? 14.945 -1.845 -14.688 1 95.94 40 GLY B C 1
ATOM 1504 O O . GLY B 1 40 ? 14.578 -2.926 -15.156 1 95.94 40 GLY B O 1
ATOM 1505 N N . ARG B 1 41 ? 15.156 -1.623 -13.398 1 97.12 41 ARG B N 1
ATOM 1506 C CA . ARG B 1 41 ? 15.031 -2.725 -12.445 1 97.12 41 ARG B CA 1
ATOM 1507 C C . ARG B 1 41 ? 13.625 -2.797 -11.867 1 97.12 41 ARG B C 1
ATOM 1509 O O . ARG B 1 41 ? 13.367 -3.574 -10.945 1 97.12 41 ARG B O 1
ATOM 1516 N N . LEU B 1 42 ? 12.766 -1.979 -12.383 1 97.81 42 LEU B N 1
ATOM 1517 C CA . LEU B 1 42 ? 11.391 -1.998 -11.891 1 97.81 42 LEU B CA 1
ATOM 1518 C C . LEU B 1 42 ? 10.492 -2.795 -12.828 1 97.81 42 LEU B C 1
ATOM 1520 O O . LEU B 1 42 ? 10.578 -2.66 -14.047 1 97.81 42 LEU B O 1
ATOM 1524 N N . LEU B 1 43 ? 9.742 -3.654 -12.297 1 98.19 43 LEU B N 1
ATOM 1525 C CA . LEU B 1 43 ? 8.727 -4.414 -13.031 1 98.19 43 LEU B CA 1
ATOM 1526 C C . LEU B 1 43 ? 7.328 -4.066 -12.531 1 98.19 43 LEU B C 1
ATOM 1528 O O . LEU B 1 43 ? 7.02 -4.254 -11.352 1 98.19 43 LEU B O 1
ATOM 1532 N N . PHE B 1 44 ? 6.484 -3.561 -13.422 1 98.19 44 PHE B N 1
ATOM 1533 C CA . PHE B 1 44 ? 5.09 -3.213 -13.164 1 98.19 44 PHE B CA 1
ATOM 1534 C C . PHE B 1 44 ? 4.156 -4.301 -13.688 1 98.19 44 PHE B C 1
ATOM 1536 O O . PHE B 1 44 ? 4.297 -4.754 -14.82 1 98.19 44 PHE B O 1
ATOM 1543 N N . LEU B 1 45 ? 3.221 -4.703 -12.898 1 98.38 45 LEU B N 1
ATOM 1544 C CA . LEU B 1 45 ? 2.209 -5.656 -13.344 1 98.38 45 LEU B CA 1
ATOM 1545 C C . LEU B 1 45 ? 0.847 -4.984 -13.469 1 98.38 45 LEU B C 1
ATOM 1547 O O . LEU B 1 45 ? 0.541 -4.047 -12.719 1 98.38 45 LEU B O 1
ATOM 1551 N N . SER B 1 46 ? 0.097 -5.465 -14.414 1 97.75 46 SER B N 1
ATOM 1552 C CA . SER B 1 46 ? -1.324 -5.133 -14.398 1 97.75 46 SER B CA 1
ATOM 1553 C C . SER B 1 46 ? -2.012 -5.715 -13.164 1 97.75 46 SER B C 1
ATOM 1555 O O . SER B 1 46 ? -1.438 -6.559 -12.469 1 97.75 46 SER B O 1
ATOM 1557 N N . GLY B 1 47 ? -3.246 -5.188 -12.82 1 98.25 47 GLY B N 1
ATOM 1558 C CA . GLY B 1 47 ? -3.998 -5.727 -11.703 1 98.25 47 GLY B CA 1
ATOM 1559 C C . GLY B 1 47 ? -4.223 -7.227 -11.797 1 98.25 47 GLY B C 1
ATOM 1560 O O . GLY B 1 47 ? -4.508 -7.746 -12.883 1 98.25 47 GLY B O 1
ATOM 1561 N N . MET B 1 48 ? -4.035 -7.922 -10.688 1 98.31 48 MET B N 1
ATOM 1562 C CA . MET B 1 48 ? -4.211 -9.367 -10.641 1 98.31 48 MET B CA 1
ATOM 1563 C C . MET B 1 48 ? -5.508 -9.734 -9.922 1 98.31 48 MET B C 1
ATOM 1565 O O . MET B 1 48 ? -5.738 -9.305 -8.789 1 98.31 48 MET B O 1
ATOM 1569 N N . VAL B 1 49 ? -6.273 -10.492 -10.547 1 98 49 VAL B N 1
ATOM 1570 C CA . VAL B 1 49 ? -7.555 -10.914 -9.992 1 98 49 VAL B CA 1
ATOM 1571 C C . VAL B 1 49 ? -7.559 -12.43 -9.812 1 98 49 VAL B C 1
ATOM 1573 O O . VAL B 1 49 ? -6.676 -13.125 -10.32 1 98 49 VAL B O 1
ATOM 1576 N N . PRO B 1 50 ? -8.508 -12.977 -8.977 1 98.31 50 PRO B N 1
ATOM 1577 C CA . PRO B 1 50 ? -8.516 -14.414 -8.688 1 98.31 50 PRO B CA 1
ATOM 1578 C C . PRO B 1 50 ? -9.125 -15.234 -9.82 1 98.31 50 PRO B C 1
ATOM 1580 O O . PRO B 1 50 ? -10.195 -15.836 -9.648 1 98.31 50 PRO B O 1
ATOM 1583 N N . VAL B 1 51 ? -8.344 -15.328 -10.836 1 95.25 51 VAL B N 1
ATOM 1584 C CA . VAL B 1 51 ? -8.75 -16.094 -12.008 1 95.25 51 VAL B CA 1
ATOM 1585 C C . VAL B 1 51 ? -7.738 -17.203 -12.281 1 95.25 51 VAL B C 1
ATOM 1587 O O . VAL B 1 51 ? -6.566 -17.094 -11.914 1 95.25 51 VAL B O 1
ATOM 1590 N N . VAL B 1 52 ? -8.211 -18.266 -12.828 1 93.75 52 VAL B N 1
ATOM 1591 C CA . VAL B 1 52 ? -7.398 -19.328 -13.391 1 93.75 52 VAL B CA 1
ATOM 1592 C C . VAL B 1 52 ? -7.801 -19.578 -14.844 1 93.75 52 VAL B C 1
ATOM 1594 O O . VAL B 1 52 ? -8.945 -19.953 -15.125 1 93.75 52 VAL B O 1
ATOM 1597 N N . GLY B 1 53 ? -6.957 -19.391 -15.758 1 88.69 53 GLY B N 1
ATOM 1598 C CA . GLY B 1 53 ? -7.32 -19.531 -17.156 1 88.69 53 GLY B CA 1
ATOM 1599 C C . GLY B 1 53 ? -8.461 -18.625 -17.578 1 88.69 53 GLY B C 1
ATOM 1600 O O . GLY B 1 53 ? -9.398 -19.078 -18.25 1 88.69 53 GLY B O 1
ATOM 1601 N N . HIS B 1 54 ? -8.656 -17.469 -17.078 1 86.69 54 HIS B N 1
ATOM 1602 C CA . HIS B 1 54 ? -9.664 -16.453 -17.359 1 86.69 54 HIS B CA 1
ATOM 1603 C C . HIS B 1 54 ? -10.984 -16.781 -16.688 1 86.69 54 HIS B C 1
ATOM 1605 O O . HIS B 1 54 ? -12.008 -16.156 -16.969 1 86.69 54 HIS B O 1
ATOM 1611 N N . GLU B 1 55 ? -10.883 -17.781 -15.891 1 93.81 55 GLU B N 1
ATOM 1612 C CA . GLU B 1 55 ? -12.094 -18.141 -15.156 1 93.81 55 GLU B CA 1
ATOM 1613 C C . GLU B 1 55 ? -12.07 -17.562 -13.742 1 93.81 55 GLU B C 1
ATOM 1615 O O . GLU B 1 55 ? -11.227 -17.938 -12.93 1 93.81 55 GLU B O 1
ATOM 1620 N N . PRO B 1 56 ? -13.023 -16.719 -13.477 1 95.81 56 PRO B N 1
ATOM 1621 C CA . PRO B 1 56 ? -13.109 -16.234 -12.102 1 95.81 56 PRO B CA 1
ATOM 1622 C C . PRO B 1 56 ? -13.328 -17.359 -11.094 1 95.81 56 PRO B C 1
ATOM 1624 O O . PRO B 1 56 ? -14.195 -18.203 -11.297 1 95.81 56 PRO B O 1
ATOM 1627 N N . GLN B 1 57 ? -12.578 -17.375 -10.039 1 97.81 57 GLN B N 1
ATOM 1628 C CA . GLN B 1 57 ? -12.695 -18.422 -9.031 1 97.81 57 GLN B CA 1
ATOM 1629 C C . GLN B 1 57 ? -13.57 -17.969 -7.867 1 97.81 57 GLN B C 1
ATOM 1631 O O . GLN B 1 57 ? -14.023 -18.797 -7.07 1 97.81 57 GLN B O 1
ATOM 1636 N N . PHE B 1 58 ? -13.773 -16.719 -7.707 1 98.12 58 PHE B N 1
ATOM 1637 C CA . PHE B 1 58 ? -14.578 -16.094 -6.668 1 98.12 58 PHE B CA 1
ATOM 1638 C C . PHE B 1 58 ? -15.375 -14.922 -7.238 1 98.12 58 PHE B C 1
ATOM 1640 O O . PHE B 1 58 ? -14.859 -14.141 -8.047 1 98.12 58 PHE B O 1
ATOM 1647 N N . ILE B 1 59 ? -16.594 -14.781 -6.852 1 97.69 59 ILE B N 1
ATOM 1648 C CA . ILE B 1 59 ? -17.438 -13.672 -7.246 1 97.69 59 ILE B CA 1
ATOM 1649 C C . ILE B 1 59 ? -18.188 -13.141 -6.027 1 97.69 59 ILE B C 1
ATOM 1651 O O . ILE B 1 59 ? -18.703 -13.922 -5.215 1 97.69 59 ILE B O 1
ATOM 1655 N N . GLY B 1 60 ? -18.266 -11.805 -5.934 1 97.75 60 GLY B N 1
ATOM 1656 C CA . GLY B 1 60 ? -19.031 -11.195 -4.859 1 97.75 60 GLY B CA 1
ATOM 1657 C C . GLY B 1 60 ? -18.203 -10.273 -3.986 1 97.75 60 GLY B C 1
ATOM 1658 O O . GLY B 1 60 ? -17.047 -9.992 -4.293 1 97.75 60 GLY B O 1
ATOM 1659 N N . ARG B 1 61 ? -18.812 -9.734 -2.951 1 98.06 61 ARG B N 1
ATOM 1660 C CA . ARG B 1 61 ? -18.172 -8.797 -2.031 1 98.06 61 ARG B CA 1
ATOM 1661 C C . ARG B 1 61 ? -17.859 -9.469 -0.697 1 98.06 61 ARG B C 1
ATOM 1663 O O . ARG B 1 61 ? -18.656 -10.258 -0.19 1 98.06 61 ARG B O 1
ATOM 1670 N N . VAL B 1 62 ? -16.719 -9.211 -0.13 1 98.5 62 VAL B N 1
ATOM 1671 C CA . VAL B 1 62 ? -16.359 -9.703 1.198 1 98.5 62 VAL B CA 1
ATOM 1672 C C . VAL B 1 62 ? -17.203 -8.984 2.252 1 98.5 62 VAL B C 1
ATOM 1674 O O . VAL B 1 62 ? -17.375 -7.766 2.189 1 98.5 62 VAL B O 1
ATOM 1677 N N . GLY B 1 63 ? -17.672 -9.672 3.344 1 96.62 63 GLY B N 1
ATOM 1678 C CA . GLY B 1 63 ? -18.609 -9.117 4.316 1 96.62 63 GLY B CA 1
ATOM 1679 C C . GLY B 1 63 ? -20.047 -9.18 3.859 1 96.62 63 GLY B C 1
ATOM 1680 O O . GLY B 1 63 ? -20.953 -8.859 4.625 1 96.62 63 GLY B O 1
ATOM 1681 N N . GLY B 1 64 ? -20.281 -9.484 2.629 1 96.06 64 GLY B N 1
ATOM 1682 C CA . GLY B 1 64 ? -21.578 -9.789 2.041 1 96.06 64 GLY B CA 1
ATOM 1683 C C . GLY B 1 64 ? -21.719 -11.234 1.604 1 96.06 64 GLY B C 1
ATOM 1684 O O . GLY B 1 64 ? -21.797 -12.133 2.441 1 96.06 64 GLY B O 1
ATOM 1685 N N . GLU B 1 65 ? -21.547 -11.484 0.319 1 96.5 65 GLU B N 1
ATOM 1686 C CA . GLU B 1 65 ? -21.672 -12.82 -0.244 1 96.5 65 GLU B CA 1
ATOM 1687 C C . GLU B 1 65 ? -20.5 -13.711 0.195 1 96.5 65 GLU B C 1
ATOM 1689 O O . GLU B 1 65 ? -20.656 -14.938 0.276 1 96.5 65 GLU B O 1
ATOM 1694 N N . LEU B 1 66 ? -19.391 -13.07 0.429 1 98.19 66 LEU B N 1
ATOM 1695 C CA . LEU B 1 66 ? -18.203 -13.844 0.722 1 98.19 66 LEU B CA 1
ATOM 1696 C C . LEU B 1 66 ? -17.734 -13.617 2.158 1 98.19 66 LEU B C 1
ATOM 1698 O O . LEU B 1 66 ? -17.812 -12.492 2.664 1 98.19 66 LEU B O 1
ATOM 1702 N N . THR B 1 67 ? -17.203 -14.633 2.773 1 98.31 67 THR B N 1
ATOM 1703 C CA . THR B 1 67 ? -16.625 -14.555 4.105 1 98.31 67 THR B CA 1
ATOM 1704 C C . THR B 1 67 ? -15.188 -14.023 4.039 1 98.31 67 THR B C 1
ATOM 1706 O O . THR B 1 67 ? -14.633 -13.867 2.951 1 98.31 67 THR B O 1
ATOM 1709 N N . VAL B 1 68 ? -14.648 -13.773 5.223 1 98.56 68 VAL B N 1
ATOM 1710 C CA . VAL B 1 68 ? -13.25 -13.359 5.336 1 98.56 68 VAL B CA 1
ATOM 1711 C C . VAL B 1 68 ? -12.344 -14.469 4.812 1 98.56 68 VAL B C 1
ATOM 1713 O O . VAL B 1 68 ? -11.367 -14.203 4.109 1 98.56 68 VAL B O 1
ATOM 1716 N N . GLU B 1 69 ? -12.656 -15.703 5.137 1 98.69 69 GLU B N 1
ATOM 1717 C CA . GLU B 1 69 ? -11.867 -16.844 4.691 1 98.69 69 GLU B CA 1
ATOM 1718 C C . GLU B 1 69 ? -11.867 -16.969 3.172 1 98.69 69 GLU B C 1
ATOM 1720 O O . GLU B 1 69 ? -10.836 -17.266 2.562 1 98.69 69 GLU B O 1
ATOM 1725 N N . ALA B 1 70 ? -13.023 -16.766 2.621 1 98.81 70 ALA B N 1
ATOM 1726 C CA . ALA B 1 70 ? -13.109 -16.781 1.164 1 98.81 70 ALA B CA 1
ATOM 1727 C C . ALA B 1 70 ? -12.312 -15.625 0.558 1 98.81 70 ALA B C 1
ATOM 1729 O O . ALA B 1 70 ? -11.664 -15.789 -0.48 1 98.81 70 ALA B O 1
ATOM 1730 N N . GLY B 1 71 ? -12.406 -14.438 1.215 1 98.81 71 GLY B N 1
ATOM 1731 C CA . GLY B 1 71 ? -11.586 -13.32 0.786 1 98.81 71 GLY B CA 1
ATOM 1732 C C . GLY B 1 71 ? -10.102 -13.609 0.846 1 98.81 71 GLY B C 1
ATOM 1733 O O . GLY B 1 71 ? -9.352 -13.25 -0.067 1 98.81 71 GLY B O 1
ATOM 1734 N N . TYR B 1 72 ? -9.688 -14.281 1.863 1 98.88 72 TYR B N 1
ATOM 1735 C CA . TYR B 1 72 ? -8.305 -14.711 2.025 1 98.88 72 TYR B CA 1
ATOM 1736 C C . TYR B 1 72 ? -7.879 -15.625 0.884 1 98.88 72 TYR B C 1
ATOM 1738 O O . TYR B 1 72 ? -6.824 -15.422 0.276 1 98.88 72 TYR B O 1
ATOM 1746 N N . ALA B 1 73 ? -8.688 -16.547 0.607 1 98.88 73 ALA B N 1
ATOM 1747 C CA . ALA B 1 73 ? -8.391 -17.5 -0.469 1 98.88 73 ALA B CA 1
ATOM 1748 C C . ALA B 1 73 ? -8.344 -16.781 -1.82 1 98.88 73 ALA B C 1
ATOM 1750 O O . ALA B 1 73 ? -7.512 -17.125 -2.67 1 98.88 73 ALA B O 1
ATOM 1751 N N . ALA B 1 74 ? -9.234 -15.844 -2.008 1 98.88 74 ALA B N 1
ATOM 1752 C CA . ALA B 1 74 ? -9.258 -15.062 -3.244 1 98.88 74 ALA B CA 1
ATOM 1753 C C . ALA B 1 74 ? -7.973 -14.25 -3.404 1 98.88 74 ALA B C 1
ATOM 1755 O O . ALA B 1 74 ? -7.395 -14.203 -4.492 1 98.88 74 ALA B O 1
ATOM 1756 N N . ALA B 1 75 ? -7.551 -13.617 -2.297 1 98.94 75 ALA B N 1
ATOM 1757 C CA . ALA B 1 75 ? -6.309 -12.844 -2.332 1 98.94 75 ALA B CA 1
ATOM 1758 C C . ALA B 1 75 ? -5.117 -13.742 -2.656 1 98.94 75 ALA B C 1
ATOM 1760 O O . ALA B 1 75 ? -4.234 -13.359 -3.43 1 98.94 75 ALA B O 1
ATOM 1761 N N . ARG B 1 76 ? -5.109 -14.945 -2.104 1 98.88 76 ARG B N 1
ATOM 1762 C CA . ARG B 1 76 ? -4.055 -15.914 -2.395 1 98.88 76 ARG B CA 1
ATOM 1763 C C . ARG B 1 76 ? -4.066 -16.312 -3.867 1 98.88 76 ARG B C 1
ATOM 1765 O O . ARG B 1 76 ? -3.018 -16.375 -4.508 1 98.88 76 ARG B O 1
ATOM 1772 N N . THR B 1 77 ? -5.219 -16.562 -4.371 1 98.75 77 THR B N 1
ATOM 1773 C CA . THR B 1 77 ? -5.371 -16.969 -5.766 1 98.75 77 THR B CA 1
ATOM 1774 C C . THR B 1 77 ? -4.895 -15.859 -6.703 1 98.75 77 THR B C 1
ATOM 1776 O O . THR B 1 77 ? -4.18 -16.125 -7.672 1 98.75 77 THR B O 1
ATOM 1779 N N . ALA B 1 78 ? -5.301 -14.633 -6.445 1 98.75 78 ALA B N 1
ATOM 1780 C CA . ALA B 1 78 ? -4.832 -13.5 -7.234 1 98.75 78 ALA B CA 1
ATOM 1781 C C . ALA B 1 78 ? -3.309 -13.391 -7.188 1 98.75 78 ALA B C 1
ATOM 1783 O O . ALA B 1 78 ? -2.672 -13.07 -8.195 1 98.75 78 ALA B O 1
ATOM 1784 N N . CYS B 1 79 ? -2.758 -13.656 -6.023 1 98.88 79 CYS B N 1
ATOM 1785 C CA . CYS B 1 79 ? -1.31 -13.586 -5.863 1 98.88 79 CYS B CA 1
ATOM 1786 C C . CYS B 1 79 ? -0.614 -14.664 -6.68 1 98.88 79 CYS B C 1
ATOM 1788 O O . CYS B 1 79 ? 0.444 -14.43 -7.266 1 98.88 79 CYS B O 1
ATOM 1790 N N . LEU B 1 80 ? -1.188 -15.836 -6.719 1 98.69 80 LEU B N 1
ATOM 1791 C CA . LEU B 1 80 ? -0.651 -16.891 -7.562 1 98.69 80 LEU B CA 1
ATOM 1792 C C . LEU B 1 80 ? -0.648 -16.469 -9.031 1 98.69 80 LEU B C 1
ATOM 1794 O O . LEU B 1 80 ? 0.304 -16.766 -9.758 1 98.69 80 LEU B O 1
ATOM 1798 N N . SER B 1 81 ? -1.721 -15.797 -9.445 1 97.94 81 SER B N 1
ATOM 1799 C CA . SER B 1 81 ? -1.765 -15.258 -10.797 1 97.94 81 SER B CA 1
ATOM 1800 C C . SER B 1 81 ? -0.624 -14.281 -11.047 1 97.94 81 SER B C 1
ATOM 1802 O O . SER B 1 81 ? 0.007 -14.305 -12.102 1 97.94 81 SER B O 1
ATOM 1804 N N . GLY B 1 82 ? -0.361 -13.414 -10.078 1 98.56 82 GLY B N 1
ATOM 1805 C CA . GLY B 1 82 ? 0.754 -12.484 -10.172 1 98.56 82 GLY B CA 1
ATOM 1806 C C . GLY B 1 82 ? 2.098 -13.18 -10.305 1 98.56 82 GLY B C 1
ATOM 1807 O O . GLY B 1 82 ? 2.924 -12.797 -11.133 1 98.56 82 GLY B O 1
ATOM 1808 N N . LEU B 1 83 ? 2.289 -14.203 -9.477 1 98.62 83 LEU B N 1
ATOM 1809 C CA . LEU B 1 83 ? 3.533 -14.961 -9.523 1 98.62 83 LEU B CA 1
ATOM 1810 C C . LEU B 1 83 ? 3.707 -15.633 -10.883 1 98.62 83 LEU B C 1
ATOM 1812 O O . LEU B 1 83 ? 4.82 -15.703 -11.414 1 98.62 83 LEU B O 1
ATOM 1816 N N . ALA B 1 84 ? 2.621 -16.109 -11.438 1 98.5 84 ALA B N 1
ATOM 1817 C CA . ALA B 1 84 ? 2.666 -16.703 -12.773 1 98.5 84 ALA B CA 1
ATOM 1818 C C . ALA B 1 84 ? 3.061 -15.664 -13.82 1 98.5 84 ALA B C 1
ATOM 1820 O O . ALA B 1 84 ? 3.848 -15.961 -14.727 1 98.5 84 ALA B O 1
ATOM 1821 N N . ALA B 1 85 ? 2.506 -14.492 -13.734 1 98.25 85 ALA B N 1
ATOM 1822 C CA . ALA B 1 85 ? 2.852 -13.406 -14.656 1 98.25 85 ALA B CA 1
ATOM 1823 C C . ALA B 1 85 ? 4.332 -13.047 -14.547 1 98.25 85 ALA B C 1
ATOM 1825 O O . ALA B 1 85 ? 5 -12.844 -15.562 1 98.25 85 ALA B O 1
ATOM 1826 N N . ILE B 1 86 ? 4.816 -12.977 -13.312 1 98.5 86 ILE B N 1
ATOM 1827 C CA . ILE B 1 86 ? 6.215 -12.648 -13.055 1 98.5 86 ILE B CA 1
ATOM 1828 C C . ILE B 1 86 ? 7.117 -13.711 -13.688 1 98.5 86 ILE B C 1
ATOM 1830 O O . ILE B 1 86 ? 8.055 -13.383 -14.422 1 98.5 86 ILE B O 1
ATOM 1834 N N . ARG B 1 87 ? 6.828 -14.961 -13.406 1 97.94 87 ARG B N 1
ATOM 1835 C CA . ARG B 1 87 ? 7.637 -16.047 -13.953 1 97.94 87 ARG B CA 1
ATOM 1836 C C . ARG B 1 87 ? 7.602 -16.047 -15.477 1 97.94 87 ARG B C 1
ATOM 1838 O O . ARG 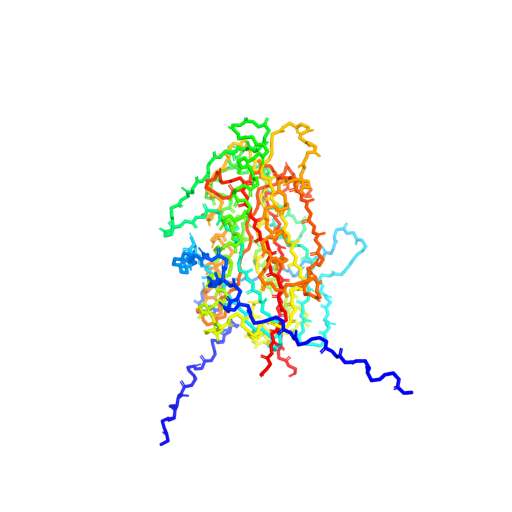B 1 87 ? 8.617 -16.297 -16.125 1 97.94 87 ARG B O 1
ATOM 1845 N N . SER B 1 88 ? 6.461 -15.82 -15.977 1 97.69 88 SER B N 1
ATOM 1846 C CA . SER B 1 88 ? 6.332 -15.773 -17.438 1 97.69 88 SER B CA 1
ATOM 1847 C C . SER B 1 88 ? 7.215 -14.68 -18.031 1 97.69 88 SER B C 1
ATOM 1849 O O . SER B 1 88 ? 7.836 -14.883 -19.078 1 97.69 88 SER B O 1
ATOM 1851 N N . HIS B 1 89 ? 7.277 -13.547 -17.406 1 97.62 89 HIS B N 1
ATOM 1852 C CA . HIS B 1 89 ? 8.039 -12.414 -17.922 1 97.62 89 HIS B CA 1
ATOM 1853 C C . HIS B 1 89 ? 9.539 -12.609 -17.703 1 97.62 89 HIS B C 1
ATOM 1855 O O . HIS B 1 89 ? 10.344 -12.289 -18.578 1 97.62 89 HIS B O 1
ATOM 1861 N N . LEU B 1 90 ? 9.906 -13.203 -16.562 1 97.75 90 LEU B N 1
ATOM 1862 C CA . LEU B 1 90 ? 11.297 -13.203 -16.141 1 97.75 90 LEU B CA 1
ATOM 1863 C C . LEU B 1 90 ? 11.953 -14.555 -16.406 1 97.75 90 LEU B C 1
ATOM 1865 O O . LEU B 1 90 ? 13.18 -14.68 -16.391 1 97.75 90 LEU B O 1
ATOM 1869 N N . GLY B 1 91 ? 11.156 -15.547 -16.562 1 97.62 91 GLY B N 1
ATOM 1870 C CA . GLY B 1 91 ? 11.664 -16.906 -16.734 1 97.62 91 GLY B CA 1
ATOM 1871 C C . GLY B 1 91 ? 11.859 -17.625 -15.414 1 97.62 91 GLY B C 1
ATOM 1872 O O . GLY B 1 91 ? 11.852 -18.859 -15.375 1 97.62 91 GLY B O 1
ATOM 1873 N N . SER B 1 92 ? 12.078 -16.781 -14.367 1 98.06 92 SER B N 1
ATOM 1874 C CA . SER B 1 92 ? 12.289 -17.328 -13.031 1 98.06 92 SER B CA 1
ATOM 1875 C C . SER B 1 92 ? 11.898 -16.328 -11.953 1 98.06 92 SER B C 1
ATOM 1877 O O . SER B 1 92 ? 12.18 -15.141 -12.078 1 98.06 92 SER B O 1
ATOM 1879 N N . LEU B 1 93 ? 11.32 -16.859 -10.852 1 98.19 93 LEU B N 1
ATOM 1880 C CA . LEU B 1 93 ? 10.984 -15.992 -9.719 1 98.19 93 LEU B CA 1
ATOM 1881 C C . LEU B 1 93 ? 12.242 -15.586 -8.961 1 98.19 93 LEU B C 1
ATOM 1883 O O . LEU B 1 93 ? 12.211 -14.641 -8.164 1 98.19 93 LEU B O 1
ATOM 1887 N N . ASN B 1 94 ? 13.359 -16.281 -9.227 1 97.69 94 ASN B N 1
ATOM 1888 C CA . ASN B 1 94 ? 14.609 -15.953 -8.547 1 97.69 94 ASN B CA 1
ATOM 1889 C C . ASN B 1 94 ? 15.172 -14.617 -9.016 1 97.69 94 ASN B C 1
ATOM 1891 O O . ASN B 1 94 ? 16.078 -14.062 -8.391 1 97.69 94 ASN B O 1
ATOM 1895 N N . ARG B 1 95 ? 14.586 -14.086 -10.016 1 97.69 95 ARG B N 1
ATOM 1896 C CA . ARG B 1 95 ? 15.047 -12.797 -10.523 1 97.69 95 ARG B CA 1
ATOM 1897 C C . ARG B 1 95 ? 14.391 -11.641 -9.773 1 97.69 95 ARG B C 1
ATOM 1899 O O . ARG B 1 95 ? 14.75 -10.484 -9.984 1 97.69 95 ARG B O 1
ATOM 1906 N N . VAL B 1 96 ? 13.484 -11.938 -8.953 1 97.81 96 VAL B N 1
ATOM 1907 C CA . VAL B 1 96 ? 12.875 -10.914 -8.117 1 97.81 96 VAL B CA 1
ATOM 1908 C C . VAL B 1 96 ? 13.805 -10.57 -6.953 1 97.81 96 VAL B C 1
ATOM 1910 O O . VAL B 1 96 ? 14.047 -11.406 -6.078 1 97.81 96 VAL B O 1
ATOM 1913 N N . SER B 1 97 ? 14.344 -9.391 -6.914 1 97.19 97 SER B N 1
ATOM 1914 C CA . SER B 1 97 ? 15.234 -8.961 -5.844 1 97.19 97 SER B CA 1
ATOM 1915 C C . SER B 1 97 ? 14.445 -8.477 -4.633 1 97.19 97 SER B C 1
ATOM 1917 O O . SER B 1 97 ? 14.852 -8.695 -3.488 1 97.19 97 SER B O 1
ATOM 1919 N N . ARG B 1 98 ? 13.32 -7.773 -4.906 1 97.06 98 ARG B N 1
ATOM 1920 C CA . ARG B 1 98 ? 12.461 -7.238 -3.857 1 97.06 98 ARG B CA 1
ATOM 1921 C C . ARG B 1 98 ? 11.031 -7.039 -4.363 1 97.06 98 ARG B C 1
ATOM 1923 O O . ARG B 1 98 ? 10.82 -6.762 -5.547 1 97.06 98 ARG B O 1
ATOM 1930 N N . ILE B 1 99 ? 10.102 -7.289 -3.516 1 98.19 99 ILE B N 1
ATOM 1931 C CA . ILE B 1 99 ? 8.75 -6.797 -3.754 1 98.19 99 ILE B CA 1
ATOM 1932 C C . ILE B 1 99 ? 8.562 -5.441 -3.078 1 98.19 99 ILE B C 1
ATOM 1934 O O . ILE B 1 99 ? 8.617 -5.34 -1.849 1 98.19 99 ILE B O 1
ATOM 1938 N N . LEU B 1 100 ? 8.352 -4.402 -3.859 1 98.56 100 LEU B N 1
ATOM 1939 C CA . LEU B 1 100 ? 8.359 -3.039 -3.338 1 98.56 100 LEU B CA 1
ATOM 1940 C C . LEU B 1 100 ? 7 -2.676 -2.746 1 98.56 100 LEU B C 1
ATOM 1942 O O . LEU B 1 100 ? 6.926 -2.025 -1.702 1 98.56 100 LEU B O 1
ATOM 1946 N N . LYS B 1 101 ? 5.957 -3.121 -3.434 1 98.69 101 LYS B N 1
ATOM 1947 C CA . LYS B 1 101 ? 4.605 -2.717 -3.049 1 98.69 101 LYS B CA 1
ATOM 1948 C C . LYS B 1 101 ? 3.602 -3.834 -3.311 1 98.69 101 LYS B C 1
ATOM 1950 O O . LYS B 1 101 ? 3.639 -4.477 -4.363 1 98.69 101 LYS B O 1
ATOM 1955 N N . LEU B 1 102 ? 2.783 -4.09 -2.342 1 98.88 102 LEU B N 1
ATOM 1956 C CA . LEU B 1 102 ? 1.571 -4.891 -2.475 1 98.88 102 LEU B CA 1
ATOM 1957 C C . LEU B 1 102 ? 0.332 -4.059 -2.166 1 98.88 102 LEU B C 1
ATOM 1959 O O . LEU B 1 102 ? 0.117 -3.66 -1.02 1 98.88 102 LEU B O 1
ATOM 1963 N N . GLY B 1 103 ? -0.419 -3.752 -3.172 1 98.88 103 GLY B N 1
ATOM 1964 C CA . GLY B 1 103 ? -1.768 -3.242 -2.98 1 98.88 103 GLY B CA 1
ATOM 1965 C C . GLY B 1 103 ? -2.82 -4.332 -2.963 1 98.88 103 GLY B C 1
ATOM 1966 O O . GLY B 1 103 ? -2.838 -5.199 -3.84 1 98.88 103 GLY B O 1
ATOM 1967 N N . VAL B 1 104 ? -3.637 -4.324 -1.968 1 98.94 104 VAL B N 1
ATOM 1968 C CA . VAL B 1 104 ? -4.758 -5.254 -1.886 1 98.94 104 VAL B CA 1
ATOM 1969 C C . VAL B 1 104 ? -6.074 -4.477 -1.862 1 98.94 104 VAL B C 1
ATOM 1971 O O . VAL B 1 104 ? -6.422 -3.867 -0.849 1 98.94 104 VAL B O 1
ATOM 1974 N N . PHE B 1 105 ? -6.797 -4.555 -2.938 1 98.88 105 PHE B N 1
ATOM 1975 C CA . PHE B 1 105 ? -8.094 -3.896 -3.08 1 98.88 105 PHE B CA 1
ATOM 1976 C C . PHE B 1 105 ? -9.227 -4.906 -2.969 1 98.88 105 PHE B C 1
ATOM 1978 O O . PHE B 1 105 ? -9.242 -5.91 -3.68 1 98.88 105 PHE B O 1
ATOM 1985 N N . ILE B 1 106 ? -10.148 -4.598 -2.109 1 98.88 106 ILE B N 1
ATOM 1986 C CA . ILE B 1 106 ? -11.164 -5.562 -1.72 1 98.88 106 ILE B CA 1
ATOM 1987 C C . ILE B 1 106 ? -12.555 -4.969 -1.951 1 98.88 106 ILE B C 1
ATOM 1989 O O . ILE B 1 106 ? -12.883 -3.91 -1.408 1 98.88 106 ILE B O 1
ATOM 1993 N N . ALA B 1 107 ? -13.336 -5.625 -2.797 1 98.44 107 ALA B N 1
ATOM 1994 C CA . ALA B 1 107 ? -14.75 -5.258 -2.834 1 98.44 107 ALA B CA 1
ATOM 1995 C C . ALA B 1 107 ? -15.453 -5.648 -1.537 1 98.44 107 ALA B C 1
ATOM 1997 O O . ALA B 1 107 ? -15.562 -6.832 -1.213 1 98.44 107 ALA B O 1
ATOM 1998 N N . THR B 1 108 ? -15.969 -4.66 -0.833 1 97.44 108 THR B N 1
ATOM 1999 C CA . THR B 1 108 ? -16.531 -4.941 0.485 1 97.44 108 THR B CA 1
ATOM 2000 C C . THR B 1 108 ? -17.969 -4.477 0.57 1 97.44 108 THR B C 1
ATOM 2002 O O . THR B 1 108 ? -18.422 -3.68 -0.257 1 97.44 108 THR B O 1
ATOM 2005 N N . GLN B 1 109 ? -18.625 -5.055 1.481 1 93.31 109 GLN B N 1
ATOM 2006 C CA . GLN B 1 109 ? -19.969 -4.582 1.818 1 93.31 109 GLN B CA 1
ATOM 2007 C C . GLN B 1 109 ? -19.984 -3.887 3.178 1 93.31 109 GLN B C 1
ATOM 2009 O O . GLN B 1 109 ? -19.281 -4.305 4.098 1 93.31 109 GLN B O 1
ATOM 2014 N N . GLY B 1 110 ? -20.75 -2.764 3.291 1 83.38 110 GLY B N 1
ATOM 2015 C CA . GLY B 1 110 ? -21.031 -2.133 4.57 1 83.38 110 GLY B CA 1
ATOM 2016 C C . GLY B 1 110 ? -19.797 -1.592 5.262 1 83.38 110 GLY B C 1
ATOM 2017 O O . GLY B 1 110 ? -18.969 -0.917 4.637 1 83.38 110 GLY B O 1
ATOM 2018 N N . ASP B 1 111 ? -19.781 -1.845 6.578 1 86.06 111 ASP B N 1
ATOM 2019 C CA . ASP B 1 111 ? -18.719 -1.365 7.441 1 86.06 111 ASP B CA 1
ATOM 2020 C C . ASP B 1 111 ? -17.688 -2.463 7.699 1 86.06 111 ASP B C 1
ATOM 2022 O O . ASP B 1 111 ? -17.219 -2.639 8.828 1 86.06 111 ASP B O 1
ATOM 2026 N N . PHE B 1 112 ? -17.391 -3.172 6.59 1 95.44 112 PHE B N 1
ATOM 2027 C CA . PHE B 1 112 ? -16.391 -4.227 6.703 1 95.44 112 PHE B CA 1
ATOM 2028 C C . PHE B 1 112 ? -15.102 -3.688 7.301 1 95.44 112 PHE B C 1
ATOM 2030 O O . PHE B 1 112 ? -14.648 -2.604 6.93 1 95.44 112 PHE B O 1
ATOM 2037 N N . ARG B 1 113 ? -14.43 -4.48 8.227 1 96.5 113 ARG B N 1
ATOM 2038 C CA . ARG B 1 113 ? -13.312 -3.926 8.984 1 96.5 113 ARG B CA 1
ATOM 2039 C C . ARG B 1 113 ? -12.133 -4.891 9 1 96.5 113 ARG B C 1
ATOM 2041 O O . ARG B 1 113 ? -11.031 -4.531 9.438 1 96.5 113 ARG B O 1
ATOM 2048 N N . GLU B 1 114 ? -12.266 -6.117 8.5 1 97.88 114 GLU B N 1
ATOM 2049 C CA . GLU B 1 114 ? -11.258 -7.156 8.695 1 97.88 114 GLU B CA 1
ATOM 2050 C C . GLU B 1 114 ? -10.367 -7.297 7.461 1 97.88 114 GLU B C 1
ATOM 2052 O O . GLU B 1 114 ? -9.953 -8.406 7.109 1 97.88 114 GLU B O 1
ATOM 2057 N N . HIS B 1 115 ? -10.086 -6.203 6.801 1 98.5 115 HIS B N 1
ATOM 2058 C CA . HIS B 1 115 ? -9.336 -6.168 5.555 1 98.5 115 HIS B CA 1
ATOM 2059 C C . HIS B 1 115 ? -7.973 -6.832 5.711 1 98.5 115 HIS B C 1
ATOM 2061 O O . HIS B 1 115 ? -7.531 -7.566 4.824 1 98.5 115 HIS B O 1
ATOM 2067 N N . PRO B 1 116 ? -7.27 -6.598 6.859 1 98.19 116 PRO B N 1
ATOM 2068 C CA . PRO B 1 116 ? -5.926 -7.172 6.961 1 98.19 116 PRO B CA 1
ATOM 2069 C C . PRO B 1 116 ? -5.934 -8.695 6.898 1 98.19 116 PRO B C 1
ATOM 2071 O O . PRO B 1 116 ? -5.035 -9.297 6.301 1 98.19 116 PRO B O 1
ATOM 2074 N N . LYS B 1 117 ? -6.918 -9.305 7.445 1 98.62 117 LYS B N 1
ATOM 2075 C CA . LYS B 1 117 ? -7.023 -10.758 7.43 1 98.62 117 LYS B CA 1
ATOM 2076 C C . LYS B 1 117 ? -7.184 -11.281 6.004 1 98.62 117 LYS B C 1
ATOM 2078 O O . LYS B 1 117 ? -6.625 -12.32 5.652 1 98.62 117 LYS B O 1
ATOM 2083 N N . VAL B 1 118 ? -7.941 -10.562 5.215 1 98.88 118 VAL B N 1
ATOM 2084 C CA . VAL B 1 118 ? -8.117 -10.914 3.811 1 98.88 118 VAL B CA 1
ATOM 2085 C C . VAL B 1 118 ? -6.801 -10.734 3.062 1 98.88 118 VAL B C 1
ATOM 2087 O O . VAL B 1 118 ? -6.367 -11.625 2.326 1 98.88 118 VAL B O 1
ATOM 2090 N N . ALA B 1 119 ? -6.141 -9.617 3.307 1 98.88 119 ALA B N 1
ATOM 2091 C CA . ALA B 1 119 ? -4.91 -9.258 2.605 1 98.88 119 ALA B CA 1
ATOM 2092 C C . ALA B 1 119 ? -3.785 -10.234 2.92 1 98.88 119 ALA B C 1
ATOM 2094 O O . ALA B 1 119 ? -2.902 -10.461 2.092 1 98.88 119 ALA B O 1
ATOM 2095 N N . ASP B 1 120 ? -3.838 -10.883 4.031 1 98.88 120 ASP B N 1
ATOM 2096 C CA . ASP B 1 120 ? -2.818 -11.836 4.453 1 98.88 120 ASP B CA 1
ATOM 2097 C C . ASP B 1 120 ? -2.756 -13.031 3.5 1 98.88 120 ASP B C 1
ATOM 2099 O O . ASP B 1 120 ? -1.714 -13.68 3.373 1 98.88 120 ASP B O 1
ATOM 2103 N N . GLY B 1 121 ? -3.834 -13.297 2.83 1 98.88 121 GLY B N 1
ATOM 2104 C CA . GLY B 1 121 ? -3.799 -14.367 1.849 1 98.88 121 GLY B CA 1
ATOM 2105 C C . GLY B 1 121 ? -2.719 -14.188 0.801 1 98.88 121 GLY B C 1
ATOM 2106 O O . GLY B 1 121 ? -2.092 -15.156 0.371 1 98.88 121 GLY B O 1
ATOM 2107 N N . ALA B 1 122 ? -2.541 -12.938 0.426 1 98.88 122 ALA B N 1
ATOM 2108 C CA . ALA B 1 122 ? -1.499 -12.633 -0.55 1 98.88 122 ALA B CA 1
ATOM 2109 C C . ALA B 1 122 ? -0.138 -12.492 0.126 1 98.88 122 ALA B C 1
ATOM 2111 O O . ALA B 1 122 ? 0.844 -13.094 -0.307 1 98.88 122 ALA B O 1
ATOM 2112 N N . SER B 1 123 ? -0.091 -11.727 1.252 1 98.75 123 SER B N 1
ATOM 2113 C CA . SER B 1 123 ? 1.196 -11.383 1.846 1 98.75 123 SER B CA 1
ATOM 2114 C C . SER B 1 123 ? 1.85 -12.602 2.494 1 98.75 123 SER B C 1
ATOM 2116 O O . SER B 1 123 ? 3.076 -12.727 2.5 1 98.75 123 SER B O 1
ATOM 2118 N N . GLU B 1 124 ? 1.092 -13.547 3.039 1 98.75 124 GLU B N 1
ATOM 2119 C CA . GLU B 1 124 ? 1.658 -14.758 3.613 1 98.75 124 GLU B CA 1
ATOM 2120 C C . GLU B 1 124 ? 2.225 -15.672 2.529 1 98.75 124 GLU B C 1
ATOM 2122 O O . GLU B 1 124 ? 3.219 -16.359 2.752 1 98.75 124 GLU B O 1
ATOM 2127 N N . LEU B 1 125 ? 1.562 -15.672 1.379 1 98.75 125 LEU B N 1
ATOM 2128 C CA . LEU B 1 125 ? 2.127 -16.422 0.266 1 98.75 125 LEU B CA 1
ATOM 2129 C C . LEU B 1 125 ? 3.486 -15.867 -0.137 1 98.75 125 LEU B C 1
ATOM 2131 O O . LEU B 1 125 ? 4.438 -16.625 -0.349 1 98.75 125 LEU B O 1
ATOM 2135 N N . LEU B 1 126 ? 3.545 -14.586 -0.229 1 98.62 126 LEU B N 1
ATOM 2136 C CA . LEU B 1 126 ? 4.805 -13.953 -0.586 1 98.62 126 LEU B CA 1
ATOM 2137 C C . LEU B 1 126 ? 5.875 -14.227 0.467 1 98.62 126 LEU B C 1
ATOM 2139 O O . LEU B 1 126 ? 7.035 -14.477 0.131 1 98.62 126 LEU B O 1
ATOM 2143 N N . LEU B 1 127 ? 5.473 -14.211 1.706 1 98.38 127 LEU B N 1
ATOM 2144 C CA . LEU B 1 127 ? 6.387 -14.562 2.785 1 98.38 127 LEU B CA 1
ATOM 2145 C C . LEU B 1 127 ? 6.91 -15.984 2.609 1 98.38 127 LEU B C 1
ATOM 2147 O O . LEU B 1 127 ? 8.117 -16.219 2.711 1 98.38 127 LEU B O 1
ATOM 2151 N N . ALA B 1 128 ? 6.027 -16.875 2.344 1 98.12 128 ALA B N 1
ATOM 2152 C CA . ALA B 1 128 ? 6.379 -18.297 2.234 1 98.12 128 ALA B CA 1
ATOM 2153 C C . ALA B 1 128 ? 7.348 -18.531 1.078 1 98.12 128 ALA B C 1
ATOM 2155 O O . ALA B 1 128 ? 8.234 -19.375 1.171 1 98.12 128 ALA B O 1
ATOM 2156 N N . ILE B 1 129 ? 7.188 -17.75 0.044 1 98.06 129 ILE B N 1
ATOM 2157 C CA . ILE B 1 129 ? 7.922 -18.016 -1.189 1 98.06 129 ILE B CA 1
ATOM 2158 C C . ILE B 1 129 ? 9.242 -17.25 -1.176 1 98.06 129 ILE B C 1
ATOM 2160 O O . ILE B 1 129 ? 10.281 -17.781 -1.58 1 98.06 129 ILE B O 1
ATOM 2164 N N . PHE B 1 130 ? 9.219 -16.016 -0.661 1 97.81 130 PHE B N 1
ATOM 2165 C CA . PHE B 1 130 ? 10.367 -15.141 -0.854 1 97.81 130 PHE B CA 1
ATOM 2166 C C . PHE B 1 130 ? 11.109 -14.922 0.459 1 97.81 130 PHE B C 1
ATOM 2168 O O . PHE B 1 130 ? 12.258 -14.477 0.462 1 97.81 130 PHE B O 1
ATOM 2175 N N . GLY B 1 131 ? 10.5 -15.227 1.608 1 96.31 131 GLY B N 1
ATOM 2176 C CA . GLY B 1 131 ? 11.125 -15.016 2.904 1 96.31 131 GLY B CA 1
ATOM 2177 C C . GLY B 1 131 ? 10.883 -13.625 3.463 1 96.31 131 GLY B C 1
ATOM 2178 O O . GLY B 1 131 ? 10.391 -12.742 2.752 1 96.31 131 GLY B O 1
ATOM 2179 N N . PRO B 1 132 ? 11.164 -13.422 4.77 1 95.5 132 PRO B N 1
ATOM 2180 C CA . PRO B 1 132 ? 10.852 -12.164 5.461 1 95.5 132 PRO B CA 1
ATOM 2181 C C . PRO B 1 132 ? 11.633 -10.977 4.914 1 95.5 132 PRO B C 1
ATOM 2183 O O . PRO B 1 132 ? 11.172 -9.836 4.984 1 95.5 132 PRO B O 1
ATOM 2186 N N . GLU B 1 133 ? 12.773 -11.219 4.336 1 94 133 GLU B N 1
ATOM 2187 C CA . GLU B 1 133 ? 13.641 -10.148 3.873 1 94 133 GLU B CA 1
ATOM 2188 C C . GLU B 1 133 ? 13.094 -9.492 2.609 1 94 133 GLU B C 1
ATOM 2190 O O . GLU B 1 133 ? 13.539 -8.414 2.213 1 94 133 GLU B O 1
ATOM 2195 N N . ARG B 1 134 ? 12.133 -10.148 1.962 1 95.69 134 ARG B N 1
ATOM 2196 C CA . ARG B 1 134 ? 11.602 -9.609 0.715 1 95.69 134 ARG B CA 1
ATOM 2197 C C . ARG B 1 134 ? 10.109 -9.336 0.83 1 95.69 134 ARG B C 1
ATOM 2199 O O . ARG B 1 134 ? 9.398 -9.312 -0.177 1 95.69 134 ARG B O 1
ATOM 2206 N N . LEU B 1 135 ? 9.648 -9.164 2.082 1 96.31 135 LEU B N 1
ATOM 2207 C CA . LEU B 1 135 ? 8.266 -8.773 2.291 1 96.31 135 LEU B CA 1
ATOM 2208 C C . LEU B 1 135 ? 8.008 -7.363 1.771 1 96.31 135 LEU B C 1
ATOM 2210 O O . LEU B 1 135 ? 8.852 -6.48 1.934 1 96.31 135 LEU B O 1
ATOM 2214 N N . PRO B 1 136 ? 6.836 -7.152 1.225 1 98.31 136 PRO B N 1
ATOM 2215 C CA . PRO B 1 136 ? 6.527 -5.836 0.66 1 98.31 136 PRO B CA 1
ATOM 2216 C C . PRO B 1 136 ? 5.977 -4.859 1.699 1 98.31 136 PRO B C 1
ATOM 2218 O O . PRO B 1 136 ? 5.562 -5.277 2.785 1 98.31 136 PRO B O 1
ATOM 2221 N N . THR B 1 137 ? 5.992 -3.594 1.333 1 98.5 137 THR B N 1
ATOM 2222 C CA . THR B 1 137 ? 5 -2.668 1.871 1 98.5 137 THR B CA 1
ATO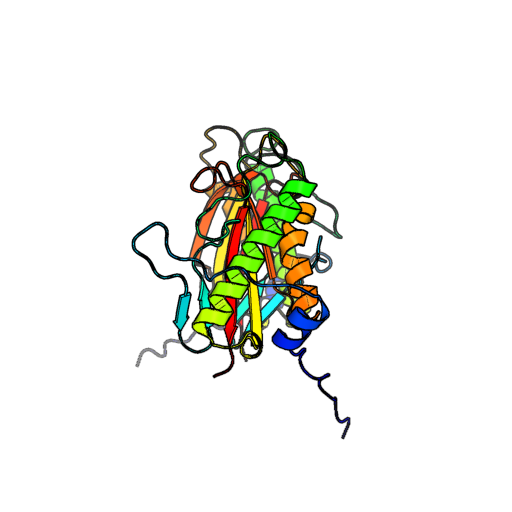M 2223 C C . THR B 1 137 ? 3.6 -3.047 1.402 1 98.5 137 THR B C 1
ATOM 2225 O O . THR B 1 137 ? 3.443 -3.783 0.426 1 98.5 137 THR B O 1
ATOM 2228 N N . ARG B 1 138 ? 2.639 -2.539 2.158 1 98.69 138 ARG B N 1
ATOM 2229 C CA . ARG B 1 138 ? 1.281 -2.969 1.842 1 98.69 138 ARG B CA 1
ATOM 2230 C C . ARG B 1 138 ? 0.288 -1.826 2.025 1 98.69 138 ARG B C 1
ATOM 2232 O O . ARG B 1 138 ? 0.357 -1.089 3.01 1 98.69 138 ARG B O 1
ATOM 2239 N N . ILE B 1 139 ? -0.587 -1.661 1.043 1 98.62 139 ILE B N 1
ATOM 2240 C CA . ILE B 1 139 ? -1.774 -0.819 1.144 1 98.62 139 ILE B CA 1
A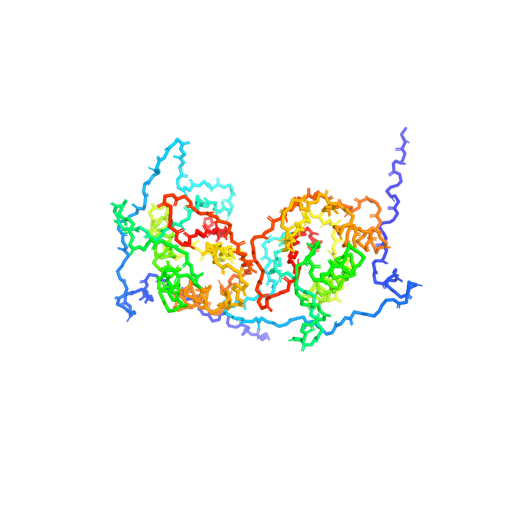TOM 2241 C C . ILE B 1 139 ? -3.027 -1.668 0.94 1 98.62 139 ILE B C 1
ATOM 2243 O O . ILE B 1 139 ? -3.076 -2.51 0.039 1 98.62 139 ILE B O 1
ATOM 2247 N N . VAL B 1 140 ? -3.994 -1.526 1.81 1 98.75 140 VAL B N 1
ATOM 2248 C CA . VAL B 1 140 ? -5.242 -2.283 1.767 1 98.75 140 VAL B CA 1
ATOM 2249 C C . VAL B 1 140 ? -6.43 -1.324 1.787 1 98.75 140 VAL B C 1
ATOM 2251 O O . VAL B 1 140 ? -6.52 -0.456 2.658 1 98.75 140 VAL B O 1
ATOM 2254 N N . LEU B 1 141 ? -7.355 -1.471 0.822 1 98.38 141 LEU B N 1
ATOM 2255 C CA . LEU B 1 141 ? -8.492 -0.562 0.704 1 98.38 141 LEU B CA 1
ATOM 2256 C C . LEU B 1 141 ? -9.766 -1.327 0.362 1 98.38 141 LEU B C 1
ATOM 2258 O O . LEU B 1 141 ? -9.734 -2.26 -0.444 1 98.38 141 LEU B O 1
ATOM 2262 N N . GLY B 1 142 ? -10.859 -0.889 0.972 1 98.25 142 GLY B N 1
ATOM 2263 C CA . GLY B 1 142 ? -12.172 -1.372 0.579 1 98.25 142 GLY B CA 1
ATOM 2264 C C . GLY B 1 142 ? -12.758 -0.613 -0.597 1 98.25 142 GLY B C 1
ATOM 2265 O O . GLY B 1 142 ? -12.875 0.614 -0.555 1 98.25 142 GLY B O 1
ATOM 2266 N N . MET B 1 143 ? -13.203 -1.356 -1.592 1 96.81 143 MET B N 1
ATOM 2267 C CA . MET B 1 143 ? -13.727 -0.805 -2.84 1 96.81 143 MET B CA 1
ATOM 2268 C C . MET B 1 143 ? -15.227 -1.023 -2.947 1 96.81 143 MET B C 1
ATOM 2270 O O . MET B 1 143 ? -15.766 -1.964 -2.361 1 96.81 143 MET B O 1
ATOM 2274 N N . ALA B 1 144 ? -15.82 -0.136 -3.758 1 93.31 144 ALA B N 1
ATOM 2275 C CA . ALA B 1 144 ? -17.25 -0.31 -4.027 1 93.31 144 ALA B CA 1
ATOM 2276 C C . ALA B 1 144 ? -17.484 -1.497 -4.953 1 93.31 144 ALA B C 1
ATOM 2278 O O . ALA B 1 144 ? -18.469 -2.229 -4.793 1 93.31 144 ALA B O 1
ATOM 2279 N N . SER B 1 145 ? -16.641 -1.651 -5.938 1 95.25 145 SER B N 1
ATOM 2280 C CA . SER B 1 145 ? -16.703 -2.727 -6.922 1 95.25 145 SER B CA 1
ATOM 2281 C C . SER B 1 145 ? -15.344 -2.994 -7.547 1 95.25 145 SER B C 1
ATOM 2283 O O . SER B 1 145 ? -14.453 -2.146 -7.488 1 95.25 145 SER B O 1
ATOM 2285 N N . ILE B 1 146 ? -15.188 -4.211 -8.039 1 96.5 146 ILE B N 1
ATOM 2286 C CA . ILE B 1 146 ? -14.008 -4.656 -8.773 1 96.5 146 ILE B CA 1
ATOM 2287 C C . ILE B 1 146 ? -14.43 -5.27 -10.109 1 96.5 146 ILE B C 1
ATOM 2289 O O . ILE B 1 146 ? -15.523 -5.824 -10.219 1 96.5 146 ILE B O 1
ATOM 2293 N N . PRO B 1 147 ? -13.555 -5.184 -11.117 1 92.44 147 PRO B N 1
ATOM 2294 C CA . PRO B 1 147 ? -13.914 -5.684 -12.445 1 92.44 147 PRO B CA 1
ATOM 2295 C C . PRO B 1 147 ? -14.516 -7.09 -12.406 1 92.44 147 PRO B C 1
ATOM 2297 O O . PRO B 1 147 ? -14.031 -7.945 -11.664 1 92.44 147 PRO B O 1
ATOM 2300 N N . LEU B 1 148 ? -15.602 -7.281 -13.172 1 93.06 148 LEU B N 1
ATOM 2301 C CA . LEU B 1 148 ? -16.266 -8.555 -13.422 1 93.06 148 LEU B CA 1
ATOM 2302 C C . LEU B 1 148 ? -16.875 -9.117 -12.141 1 93.06 148 LEU B C 1
ATOM 2304 O O . LEU B 1 148 ? -17.188 -10.305 -12.062 1 93.06 148 LEU B O 1
ATOM 2308 N N . GLY B 1 149 ? -16.969 -8.258 -11.117 1 96.44 149 GLY B N 1
ATOM 2309 C CA . GLY B 1 149 ? -17.609 -8.656 -9.883 1 96.44 149 GLY B CA 1
ATOM 2310 C C . GLY B 1 149 ? -16.703 -9.445 -8.953 1 96.44 149 GLY B C 1
ATOM 2311 O O . GLY B 1 149 ? -17.172 -10.094 -8.023 1 96.44 149 GLY B O 1
ATOM 2312 N N . MET B 1 150 ? -15.453 -9.422 -9.18 1 97.69 150 MET B N 1
ATOM 2313 C CA . MET B 1 150 ? -14.5 -10.172 -8.367 1 97.69 150 MET B CA 1
ATOM 2314 C C . MET B 1 150 ? -14.234 -9.461 -7.043 1 97.69 150 MET B C 1
ATOM 2316 O O . MET B 1 150 ? -14.398 -8.242 -6.945 1 97.69 150 MET B O 1
ATOM 2320 N N . PRO B 1 151 ? -13.812 -10.211 -6.074 1 98.69 151 PRO B N 1
ATOM 2321 C CA . PRO B 1 151 ? -13.703 -9.609 -4.742 1 98.69 151 PRO B CA 1
ATOM 2322 C C . PRO B 1 151 ? -12.352 -8.93 -4.516 1 98.69 151 PRO B C 1
ATOM 2324 O O . PRO B 1 151 ? -12.211 -8.141 -3.578 1 98.69 151 PRO B O 1
ATOM 2327 N N . ILE B 1 152 ? -11.32 -9.344 -5.352 1 98.88 152 ILE B N 1
ATOM 2328 C CA . ILE B 1 152 ? -9.945 -8.93 -5.078 1 98.88 152 ILE B CA 1
ATOM 2329 C C . ILE B 1 152 ? -9.289 -8.43 -6.359 1 98.88 152 ILE B C 1
ATOM 2331 O O . ILE B 1 152 ? -9.461 -9.023 -7.426 1 98.88 152 ILE B O 1
ATOM 2335 N N . GLU B 1 153 ? -8.586 -7.34 -6.266 1 98.88 153 GLU B N 1
ATOM 2336 C CA . GLU B 1 153 ? -7.562 -6.992 -7.242 1 98.88 153 GLU B CA 1
ATOM 2337 C C . GLU B 1 153 ? -6.254 -6.598 -6.559 1 98.88 153 GLU B C 1
ATOM 2339 O O . GLU B 1 153 ? -6.266 -5.844 -5.582 1 98.88 153 GLU B O 1
ATOM 2344 N N . LEU B 1 154 ? -5.109 -7.141 -7.023 1 98.88 154 LEU B N 1
ATOM 2345 C CA . LEU B 1 154 ? -3.811 -6.844 -6.426 1 98.88 154 LEU B CA 1
ATOM 2346 C C . LEU B 1 154 ? -2.988 -5.938 -7.336 1 98.88 154 LEU B C 1
ATOM 2348 O O . LEU B 1 154 ? -3.012 -6.094 -8.562 1 98.88 154 LEU B O 1
ATOM 2352 N N . GLU B 1 155 ? -2.299 -5.059 -6.711 1 98.81 155 GLU B N 1
ATOM 2353 C CA . GLU B 1 155 ? -1.204 -4.328 -7.344 1 98.81 155 GLU B CA 1
ATOM 2354 C C . GLU B 1 155 ? 0.151 -4.828 -6.852 1 98.81 155 GLU B C 1
ATOM 2356 O O . GLU B 1 155 ? 0.38 -4.93 -5.645 1 98.81 155 GLU B O 1
ATOM 2361 N N . LEU B 1 156 ? 1.037 -5.203 -7.781 1 98.69 156 LEU B N 1
ATOM 2362 C CA . LEU B 1 156 ? 2.395 -5.625 -7.453 1 98.69 156 LEU B CA 1
ATOM 2363 C C . LEU B 1 156 ? 3.422 -4.785 -8.203 1 98.69 156 LEU B C 1
ATOM 2365 O O . LEU B 1 156 ? 3.312 -4.598 -9.414 1 98.69 156 LEU B O 1
ATOM 2369 N N . LEU B 1 157 ? 4.324 -4.207 -7.461 1 98.81 157 LEU B N 1
ATOM 2370 C CA . LEU B 1 157 ? 5.508 -3.533 -7.984 1 98.81 157 LEU B CA 1
ATOM 2371 C C . LEU B 1 157 ? 6.785 -4.195 -7.473 1 98.81 157 LEU B C 1
ATOM 2373 O O . LEU B 1 157 ? 6.93 -4.418 -6.266 1 98.81 157 LEU B O 1
ATOM 2377 N N . LEU B 1 158 ? 7.688 -4.562 -8.383 1 98.44 158 LEU B N 1
ATOM 2378 C CA . LEU B 1 158 ? 8.852 -5.355 -8 1 98.44 158 LEU B CA 1
ATOM 2379 C C . LEU B 1 158 ? 10.141 -4.672 -8.438 1 98.44 158 LEU B C 1
ATOM 2381 O O . LEU B 1 158 ? 10.141 -3.885 -9.383 1 98.44 158 LEU B O 1
ATOM 2385 N N . GLU B 1 159 ? 11.188 -4.922 -7.746 1 98.5 159 GLU B N 1
ATOM 2386 C CA . GLU B 1 159 ? 12.555 -4.75 -8.211 1 98.5 159 GLU B CA 1
ATOM 2387 C C . GLU B 1 159 ? 13.164 -6.078 -8.656 1 98.5 159 GLU B C 1
ATOM 2389 O O . GLU B 1 159 ? 13.023 -7.09 -7.961 1 98.5 159 GLU B O 1
ATOM 2394 N N . ILE B 1 160 ? 13.789 -6.023 -9.789 1 97.56 160 ILE B N 1
ATOM 2395 C CA . ILE B 1 160 ? 14.312 -7.277 -10.32 1 97.56 160 ILE B CA 1
ATOM 2396 C C . ILE B 1 160 ? 15.812 -7.141 -10.594 1 97.56 160 ILE B C 1
ATOM 2398 O O . ILE B 1 160 ? 16.328 -6.027 -10.719 1 97.56 160 ILE B O 1
ATOM 2402 N N . ASP B 1 161 ? 16.453 -8.273 -10.617 1 91.38 161 ASP B N 1
ATOM 2403 C CA . ASP B 1 161 ? 17.875 -8.32 -10.922 1 91.38 161 ASP B CA 1
ATOM 2404 C C . ASP B 1 161 ? 18.141 -8.047 -12.398 1 91.38 161 ASP B C 1
ATOM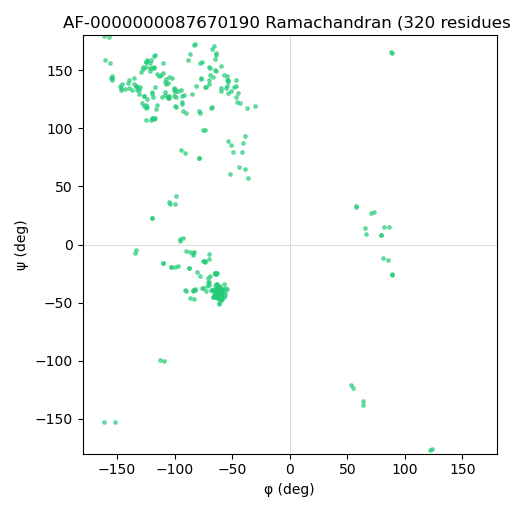 2406 O O . ASP B 1 161 ? 17.328 -8.406 -13.25 1 91.38 161 ASP B O 1
ATOM 2410 N N . THR B 1 162 ? 19.141 -7.219 -12.68 1 76.81 162 THR B N 1
ATOM 2411 C CA . THR B 1 162 ? 19.531 -6.969 -14.062 1 76.81 162 THR B CA 1
ATOM 2412 C C . THR B 1 162 ? 20.297 -8.164 -14.641 1 76.81 162 THR B C 1
ATOM 2414 O O . THR B 1 162 ? 20.938 -8.914 -13.898 1 76.81 162 THR B O 1
#